Protein AF-A0A2T4JB99-F1 (afdb_monomer)

Radius of gyration: 18.78 Å; Cα contacts (8 Å, |Δi|>4): 255; chains: 1; bounding box: 45×33×52 Å

pLDDT: mean 78.39, std 16.78, range [24.17, 96.44]

Secondary structure (DSSP, 8-state):
---SSEEEE--S-TTSPPPHHHHHHHHHHHHHHSSEEEE-HHHHHH-TTHHHHHT-HHHHHHHHHT-TT-EEEEE---STT--HHHHHHHS-TT-EEGGGTSEEGGG--HHHHHHHHHHHHHHHHHHHHTTPEEEE-PPPTTHHHHHHHHHHHH-HHHHHHHHHTT--HHHHHT--SHHHHHHHHHTT-GGGGS-SS--------

Structure (mmCIF, N/CA/C/O backbone):
data_AF-A0A2T4JB99-F1
#
_entry.id   AF-A0A2T4JB99-F1
#
loop_
_atom_site.group_PDB
_atom_site.id
_atom_site.type_symbol
_atom_site.label_atom_id
_atom_site.label_alt_id
_atom_site.label_comp_id
_atom_site.label_asym_id
_atom_site.label_entity_id
_atom_site.label_seq_id
_atom_site.pdbx_PDB_ins_code
_atom_site.Cartn_x
_atom_site.Cartn_y
_atom_site.Cartn_z
_atom_site.occupancy
_atom_site.B_iso_or_equiv
_atom_site.auth_seq_id
_atom_site.auth_comp_id
_atom_site.auth_asym_id
_atom_site.auth_atom_id
_atom_site.pdbx_PDB_model_num
ATOM 1 N N . MET A 1 1 ? -23.967 10.284 7.879 1.00 58.28 1 MET A N 1
ATOM 2 C CA . MET A 1 1 ? -22.979 9.733 6.930 1.00 58.28 1 MET A CA 1
ATOM 3 C C . MET A 1 1 ? -23.439 10.055 5.510 1.00 58.28 1 MET A C 1
ATOM 5 O O . MET A 1 1 ? -24.625 9.894 5.244 1.00 58.28 1 MET A O 1
ATOM 9 N N . ILE A 1 2 ? -22.571 10.615 4.658 1.00 60.41 2 ILE A N 1
ATOM 10 C CA . ILE A 1 2 ? -22.970 11.231 3.370 1.00 60.41 2 ILE A CA 1
ATOM 11 C C . ILE A 1 2 ? -22.852 10.234 2.209 1.00 60.41 2 ILE A C 1
ATOM 13 O O . ILE A 1 2 ? -23.722 10.196 1.342 1.00 60.41 2 ILE A O 1
ATOM 17 N N . LEU A 1 3 ? -21.815 9.396 2.216 1.00 65.19 3 LEU A N 1
ATOM 18 C CA . LEU A 1 3 ? -21.610 8.312 1.260 1.00 65.19 3 LEU A CA 1
ATOM 19 C C . LEU A 1 3 ? -22.020 6.985 1.911 1.00 65.19 3 LEU A C 1
ATOM 21 O O . LEU A 1 3 ? -21.611 6.698 3.034 1.00 65.19 3 LEU A O 1
ATOM 25 N N . LYS A 1 4 ? -22.818 6.178 1.203 1.00 75.44 4 LYS A N 1
ATOM 26 C CA . LYS A 1 4 ? -23.234 4.822 1.624 1.00 75.44 4 LYS A CA 1
ATOM 27 C C . LYS A 1 4 ? -22.257 3.729 1.177 1.00 75.44 4 LYS A C 1
ATOM 29 O O . LYS A 1 4 ? -22.600 2.560 1.128 1.00 75.44 4 LYS A O 1
ATOM 34 N N . GLU A 1 5 ? -21.065 4.115 0.750 1.00 78.19 5 GLU A N 1
ATOM 35 C CA . GLU A 1 5 ? -20.065 3.202 0.205 1.00 78.19 5 GLU A CA 1
ATOM 36 C C . GLU A 1 5 ? -18.765 3.374 0.980 1.00 78.19 5 GLU A C 1
ATOM 38 O O . GLU A 1 5 ? -18.517 4.437 1.552 1.00 78.19 5 GLU A O 1
ATOM 43 N N . LYS A 1 6 ? -17.927 2.334 1.003 1.00 79.00 6 LYS A N 1
ATOM 44 C CA . LYS A 1 6 ? -16.572 2.435 1.550 1.00 79.00 6 LYS A CA 1
ATOM 45 C C . LYS A 1 6 ? -15.647 3.089 0.532 1.00 79.00 6 LYS A C 1
ATOM 47 O O . LYS A 1 6 ? -15.617 2.699 -0.635 1.00 79.00 6 LYS A O 1
ATOM 52 N N . MET A 1 7 ? -14.841 4.043 0.980 1.00 82.62 7 MET A N 1
ATOM 53 C CA . MET A 1 7 ? -13.890 4.746 0.128 1.00 82.62 7 MET A CA 1
ATOM 54 C C . MET A 1 7 ? -12.592 3.945 -0.020 1.00 82.62 7 MET A C 1
ATOM 56 O O . MET A 1 7 ? -11.898 3.675 0.962 1.00 82.62 7 MET A O 1
ATOM 60 N N . PHE A 1 8 ? -12.232 3.583 -1.254 1.00 77.94 8 PHE A N 1
ATOM 61 C CA . PHE A 1 8 ? -10.965 2.908 -1.536 1.00 77.94 8 PHE A CA 1
ATOM 62 C C . PHE A 1 8 ? -9.813 3.916 -1.584 1.00 77.94 8 PHE A C 1
ATOM 64 O O . PHE A 1 8 ? -9.736 4.763 -2.474 1.00 77.94 8 PHE A O 1
ATOM 71 N N . LEU A 1 9 ? -8.881 3.809 -0.640 1.00 78.56 9 LEU A N 1
ATOM 72 C CA . LEU A 1 9 ? -7.627 4.549 -0.661 1.00 78.56 9 LEU A CA 1
ATOM 73 C C . LEU A 1 9 ? -6.591 3.752 -1.452 1.00 78.56 9 LEU A C 1
ATOM 75 O O . LEU A 1 9 ? -5.814 2.967 -0.910 1.00 78.56 9 LEU A O 1
ATOM 79 N N . SER A 1 10 ? -6.557 3.963 -2.764 1.00 63.91 10 SER A N 1
ATOM 80 C CA . SER A 1 10 ? -5.446 3.513 -3.600 1.00 63.91 10 SER A CA 1
ATOM 81 C C . SER A 1 10 ? -4.384 4.603 -3.684 1.00 63.91 10 SER A C 1
ATOM 83 O O . SER A 1 10 ? -4.683 5.755 -4.008 1.00 63.91 10 SER A O 1
ATOM 85 N N . ASN A 1 11 ? -3.116 4.236 -3.479 1.00 63.16 11 ASN A N 1
ATOM 86 C CA . ASN A 1 11 ? -2.034 5.035 -4.037 1.00 63.16 11 ASN A CA 1
ATOM 87 C C . ASN A 1 11 ? -1.898 4.630 -5.508 1.00 63.16 11 ASN A C 1
ATOM 89 O O . ASN A 1 11 ? -1.232 3.651 -5.831 1.00 63.16 11 ASN A O 1
ATOM 93 N N . CYS A 1 12 ? -2.585 5.335 -6.408 1.00 52.44 12 CYS A N 1
ATOM 94 C CA . CYS A 1 12 ? -2.401 5.125 -7.850 1.00 52.44 12 CYS A CA 1
ATOM 95 C C . CYS A 1 12 ? -0.990 5.550 -8.300 1.00 52.44 12 CYS A C 1
ATOM 97 O O . CYS A 1 12 ? -0.517 5.144 -9.361 1.00 52.44 12 CYS A O 1
ATOM 99 N N . ASP A 1 13 ? -0.288 6.322 -7.467 1.00 45.91 13 ASP A N 1
ATOM 100 C CA . ASP A 1 13 ? 1.030 6.858 -7.747 1.00 45.91 13 ASP A CA 1
ATOM 101 C C . ASP A 1 13 ? 2.085 6.314 -6.771 1.00 45.91 13 ASP A C 1
ATOM 103 O O . ASP A 1 13 ? 2.510 6.985 -5.835 1.00 45.91 13 ASP A O 1
ATOM 107 N N . SER A 1 14 ? 2.560 5.085 -6.999 1.00 48.38 14 SER A N 1
ATOM 108 C CA . SER A 1 14 ? 3.724 4.544 -6.281 1.00 48.38 14 SER A CA 1
ATOM 109 C C . SER A 1 14 ? 5.068 5.170 -6.720 1.00 48.38 14 SER A C 1
ATOM 111 O O . SER A 1 14 ? 6.124 4.551 -6.605 1.00 48.38 14 SER A O 1
ATOM 113 N N . VAL A 1 15 ? 5.046 6.386 -7.292 1.00 51.19 15 VAL A N 1
ATOM 114 C CA . VAL A 1 15 ? 6.233 7.249 -7.447 1.00 51.19 15 VAL A CA 1
ATOM 115 C C . VAL A 1 15 ? 6.286 8.294 -6.327 1.00 51.19 15 VAL A C 1
ATOM 117 O O . VAL A 1 15 ? 7.371 8.765 -5.984 1.00 51.19 15 VAL A O 1
ATOM 120 N N . ARG A 1 16 ? 5.149 8.624 -5.693 1.00 61.72 16 ARG A N 1
ATOM 121 C CA . ARG A 1 16 ? 5.079 9.634 -4.634 1.00 61.72 16 ARG A CA 1
ATOM 122 C C . ARG A 1 16 ? 4.443 9.057 -3.370 1.00 61.72 16 ARG A C 1
ATOM 124 O O . ARG A 1 16 ? 3.250 8.769 -3.316 1.00 61.72 16 ARG A O 1
ATOM 131 N N . GLY A 1 17 ? 5.251 8.918 -2.318 1.00 64.31 17 GLY A N 1
ATOM 132 C CA . GLY A 1 17 ? 4.718 8.743 -0.968 1.00 64.31 17 GLY A CA 1
ATOM 133 C C . GLY A 1 17 ? 3.844 9.947 -0.606 1.00 64.31 17 GLY A C 1
ATOM 134 O O . GLY A 1 17 ? 4.208 11.091 -0.898 1.00 64.31 17 GLY A O 1
ATOM 135 N N . LEU A 1 18 ? 2.682 9.700 -0.007 1.00 72.31 18 LEU A N 1
ATOM 136 C CA . LEU A 1 18 ? 1.779 10.764 0.412 1.00 72.31 18 LEU A CA 1
ATOM 137 C C . LEU A 1 18 ? 2.312 11.400 1.698 1.00 72.31 18 LEU A C 1
ATOM 139 O O . LEU A 1 18 ? 2.820 10.719 2.593 1.00 72.31 18 LEU A O 1
ATOM 143 N N . ALA A 1 19 ? 2.187 12.722 1.807 1.00 78.69 19 ALA A N 1
ATOM 144 C CA . ALA A 1 19 ? 2.548 13.408 3.042 1.00 78.69 19 ALA A CA 1
ATOM 145 C C . ALA A 1 19 ? 1.641 12.928 4.197 1.00 78.69 19 ALA A C 1
ATOM 147 O O . ALA A 1 19 ? 0.449 12.695 3.972 1.00 78.69 19 ALA A O 1
ATOM 148 N N . PRO A 1 20 ? 2.134 12.844 5.448 1.00 79.50 20 PRO A N 1
ATOM 149 C CA . PRO A 1 20 ? 1.325 12.397 6.589 1.00 79.50 20 PRO A CA 1
ATOM 150 C C . PRO A 1 20 ? 0.022 13.186 6.769 1.00 79.50 20 PRO A C 1
ATOM 152 O O . PRO A 1 20 ? -1.025 12.622 7.076 1.00 79.50 20 PRO A O 1
ATOM 155 N N . THR A 1 21 ? 0.060 14.494 6.512 1.00 82.31 21 THR A N 1
ATOM 156 C CA . THR A 1 21 ? -1.118 15.368 6.579 1.00 82.31 21 THR A CA 1
ATOM 157 C C . THR A 1 21 ? -2.155 15.035 5.508 1.00 82.31 21 THR A C 1
ATOM 159 O O . THR A 1 21 ? -3.353 15.143 5.759 1.00 82.31 21 THR A O 1
ATOM 162 N N . GLU A 1 22 ? -1.718 14.609 4.325 1.00 82.62 22 GLU A N 1
ATOM 163 C CA . GLU A 1 22 ? -2.596 14.185 3.241 1.00 82.62 22 GLU A CA 1
ATOM 164 C C . GLU A 1 22 ? -3.206 12.811 3.525 1.00 82.62 22 GLU A C 1
ATOM 166 O O . GLU A 1 22 ? -4.415 12.641 3.374 1.00 82.62 22 GLU A O 1
ATOM 171 N N . LEU A 1 23 ? -2.405 11.862 4.018 1.00 82.69 23 LEU A N 1
ATOM 172 C CA . LEU A 1 23 ? -2.888 10.557 4.479 1.00 82.69 23 LEU A CA 1
ATOM 173 C C . LEU A 1 23 ? -3.948 10.708 5.565 1.00 82.69 23 LEU A C 1
ATOM 175 O O . LEU A 1 23 ? -5.014 10.107 5.463 1.00 82.69 23 LEU A O 1
ATOM 179 N N . ARG A 1 24 ? -3.691 11.568 6.558 1.00 85.25 24 ARG A N 1
ATOM 180 C CA . ARG A 1 24 ? -4.644 11.884 7.626 1.00 85.25 24 ARG A CA 1
ATOM 181 C C . ARG A 1 24 ? -5.947 12.435 7.072 1.00 85.25 24 ARG A C 1
ATOM 183 O O . ARG A 1 24 ? -7.006 11.941 7.435 1.00 85.25 24 ARG A O 1
ATOM 190 N N . LYS A 1 25 ? -5.884 13.407 6.157 1.00 84.94 25 LYS A N 1
ATOM 191 C CA . LYS A 1 25 ? -7.086 13.944 5.500 1.00 84.94 25 LYS A CA 1
ATOM 192 C C . LYS A 1 25 ? -7.863 12.846 4.780 1.00 84.94 25 LYS A C 1
ATOM 194 O O . LYS A 1 25 ? -9.063 12.757 4.978 1.00 84.94 25 LYS A O 1
ATOM 199 N N . ARG A 1 26 ? -7.196 12.008 3.982 1.00 84.19 26 ARG A N 1
ATOM 200 C CA . ARG A 1 26 ? -7.835 10.923 3.217 1.00 84.19 26 ARG A CA 1
ATOM 201 C C . ARG A 1 26 ? -8.481 9.867 4.121 1.00 84.19 26 ARG A C 1
ATOM 203 O O . ARG A 1 26 ? -9.597 9.444 3.840 1.00 84.19 26 ARG A O 1
ATOM 210 N N . LEU A 1 27 ? -7.808 9.481 5.205 1.00 83.38 27 LEU A N 1
ATOM 211 C CA . LEU A 1 27 ? -8.335 8.533 6.190 1.00 83.38 27 LEU A CA 1
ATOM 212 C C . LEU A 1 27 ? -9.528 9.111 6.952 1.00 83.38 27 LEU A C 1
ATOM 214 O O . LEU A 1 27 ? -10.571 8.470 7.000 1.00 83.38 27 LEU A O 1
ATOM 218 N N . LEU A 1 28 ? -9.412 10.336 7.472 1.00 82.25 28 LEU A N 1
ATOM 219 C CA . LEU A 1 28 ? -10.524 11.019 8.140 1.00 82.25 28 LEU A CA 1
ATOM 220 C C . LEU A 1 28 ? -11.694 11.255 7.186 1.00 82.25 28 LEU A C 1
ATOM 222 O O . LEU A 1 28 ? -12.842 11.143 7.601 1.00 82.25 28 LEU A O 1
ATOM 226 N N . LEU A 1 29 ? -11.409 11.541 5.908 1.00 81.50 29 LEU A N 1
ATOM 227 C CA . LEU A 1 29 ? -12.447 11.729 4.904 1.00 81.50 29 LEU A CA 1
ATOM 228 C C . LEU A 1 29 ? -13.315 10.474 4.779 1.00 81.50 29 LEU A C 1
ATOM 230 O O . LEU A 1 29 ? -14.539 10.547 4.859 1.00 81.50 29 LEU A O 1
ATOM 234 N N . GLY A 1 30 ? -12.669 9.321 4.612 1.00 78.38 30 GLY A N 1
ATOM 235 C CA . GLY A 1 30 ? -13.382 8.058 4.498 1.00 78.38 30 GLY 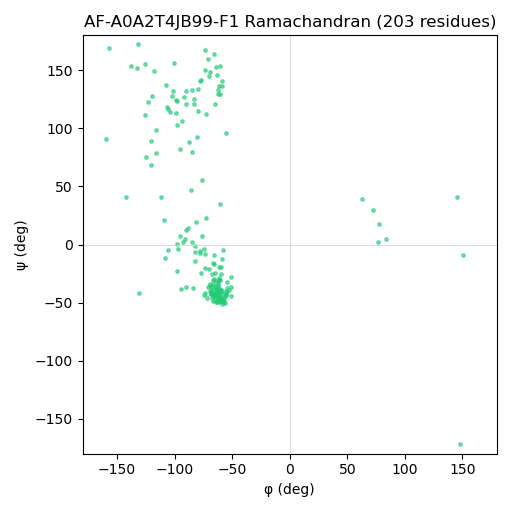A CA 1
ATOM 236 C C . GLY A 1 30 ? -14.016 7.606 5.820 1.00 78.38 30 GLY A C 1
ATOM 237 O O . GLY A 1 30 ? -15.137 7.113 5.799 1.00 78.38 30 GLY A O 1
ATOM 238 N N . ALA A 1 31 ? -13.373 7.841 6.964 1.00 76.19 31 ALA A N 1
ATOM 239 C CA . ALA A 1 31 ? -13.942 7.524 8.275 1.00 76.19 31 ALA A CA 1
ATOM 240 C C . ALA A 1 31 ? -15.222 8.334 8.561 1.00 76.19 31 ALA A C 1
ATOM 242 O O . ALA A 1 31 ? -16.252 7.778 8.915 1.00 76.19 31 ALA A O 1
ATOM 243 N N . VAL A 1 32 ? -15.193 9.654 8.359 1.00 75.25 32 VAL A N 1
ATOM 244 C CA . VAL A 1 32 ? -16.289 10.548 8.776 1.00 75.25 32 VAL A CA 1
ATOM 245 C C . VAL A 1 32 ? -17.425 10.610 7.752 1.00 75.25 32 VAL A C 1
ATOM 247 O O . VAL A 1 32 ? -18.599 10.721 8.120 1.00 75.25 32 VAL A O 1
ATOM 250 N N . TRP A 1 33 ? -17.107 10.580 6.455 1.00 78.69 33 TRP A N 1
ATOM 251 C CA . TRP A 1 33 ? -18.100 10.838 5.408 1.00 78.69 33 TRP A CA 1
ATOM 252 C C . TRP A 1 33 ? -18.555 9.597 4.641 1.00 78.69 33 TRP A C 1
ATOM 254 O O . TRP A 1 33 ? -19.497 9.727 3.857 1.00 78.69 33 TRP A O 1
ATOM 264 N N . SER A 1 34 ? -17.976 8.419 4.886 1.00 79.06 34 SER A N 1
ATOM 265 C CA . SER A 1 34 ? -18.290 7.178 4.163 1.00 79.06 34 SER A CA 1
ATOM 266 C C . SER A 1 34 ? -18.540 5.990 5.103 1.00 79.06 34 SER A C 1
ATOM 268 O O . SER A 1 34 ? -18.332 6.120 6.304 1.00 79.06 34 SER A O 1
ATOM 270 N N . GLU A 1 35 ? -18.980 4.836 4.580 1.00 81.75 35 GLU A N 1
ATOM 271 C CA . GLU A 1 35 ? -19.174 3.604 5.385 1.00 81.75 35 GLU A CA 1
ATOM 272 C C . GLU A 1 35 ? -17.864 3.037 5.939 1.00 81.75 35 GLU A C 1
ATOM 274 O O . GLU A 1 35 ? -17.857 2.095 6.734 1.00 81.75 35 GLU A O 1
ATOM 279 N N . GLY A 1 36 ? -16.740 3.589 5.490 1.00 85.25 36 GLY A N 1
ATOM 280 C CA . GLY A 1 36 ? -15.428 3.207 5.944 1.00 85.25 36 GLY A CA 1
ATOM 281 C C . GLY A 1 36 ? -14.373 3.325 4.868 1.00 85.25 36 GLY A C 1
ATOM 282 O O . GLY A 1 36 ? -14.595 3.831 3.773 1.00 85.25 36 GLY A O 1
ATOM 283 N N . VAL A 1 37 ? -13.189 2.831 5.182 1.00 88.94 37 VAL A N 1
ATOM 284 C CA . VAL A 1 37 ? -12.007 2.988 4.352 1.00 88.94 37 VAL A CA 1
ATOM 285 C C . VAL A 1 37 ? -11.501 1.625 3.935 1.00 88.94 37 VAL A C 1
ATOM 287 O O . VAL A 1 37 ? -11.237 0.783 4.786 1.00 88.94 37 VAL A O 1
ATOM 290 N N . ILE A 1 38 ? -11.304 1.418 2.636 1.00 89.31 38 ILE A N 1
ATOM 291 C CA . ILE A 1 38 ? -10.578 0.252 2.137 1.00 89.31 38 ILE A CA 1
ATOM 292 C C . ILE A 1 38 ? -9.139 0.673 1.842 1.00 89.31 38 ILE A C 1
ATOM 294 O O . ILE A 1 38 ? -8.907 1.604 1.073 1.00 89.31 38 ILE A O 1
ATOM 298 N N . VAL A 1 39 ? -8.169 -0.013 2.436 1.00 89.12 39 VAL A N 1
ATOM 299 C CA . VAL A 1 39 ? -6.734 0.195 2.217 1.00 89.12 39 VAL A CA 1
ATOM 300 C C . VAL A 1 39 ? -6.099 -1.065 1.633 1.00 89.12 39 VAL A C 1
ATOM 302 O O . VAL A 1 39 ? -6.526 -2.181 1.919 1.00 89.12 39 VAL A O 1
ATOM 305 N N . SER A 1 40 ? -5.057 -0.888 0.818 1.00 88.31 40 SER A N 1
ATOM 306 C CA . SER A 1 40 ? -4.253 -1.999 0.293 1.00 88.31 40 SER A CA 1
ATOM 307 C C . SER A 1 40 ? -2.938 -2.156 1.067 1.00 88.31 40 SER A C 1
ATOM 309 O O . SER A 1 40 ? -2.426 -1.160 1.586 1.00 88.31 40 SER A O 1
ATOM 311 N N . PRO A 1 41 ? -2.318 -3.352 1.081 1.00 88.44 41 PRO A N 1
ATOM 312 C CA . PRO A 1 41 ? -1.015 -3.562 1.720 1.00 88.44 41 PRO A CA 1
ATOM 313 C C . PRO A 1 41 ? 0.059 -2.612 1.191 1.00 88.44 41 PRO A C 1
ATOM 315 O O . PRO A 1 41 ? 0.836 -2.051 1.956 1.00 88.44 41 PRO A O 1
ATOM 318 N N . ASN A 1 42 ? 0.063 -2.372 -0.124 1.00 86.12 42 ASN A N 1
ATOM 319 C CA . ASN A 1 42 ? 1.034 -1.488 -0.761 1.00 86.12 42 ASN A CA 1
ATOM 320 C C . ASN A 1 42 ? 0.868 -0.034 -0.299 1.00 86.12 42 ASN A C 1
ATOM 322 O O . ASN A 1 42 ? 1.873 0.639 -0.106 1.00 86.12 42 ASN A O 1
ATOM 326 N N . LEU A 1 43 ? -0.364 0.445 -0.059 1.00 87.38 43 LEU A N 1
ATOM 327 C CA . LEU A 1 43 ? -0.580 1.772 0.534 1.00 87.38 43 LEU A CA 1
ATOM 328 C C . LEU A 1 43 ? 0.094 1.859 1.907 1.00 87.38 43 LEU A C 1
ATOM 330 O O . LEU A 1 43 ? 0.765 2.847 2.193 1.00 87.38 43 LEU A O 1
ATOM 334 N N . LEU A 1 44 ? -0.084 0.840 2.746 1.00 90.31 44 LEU A N 1
ATOM 335 C CA . LEU A 1 44 ? 0.468 0.823 4.099 1.00 90.31 44 LEU A CA 1
ATOM 336 C C . LEU A 1 44 ? 1.999 0.735 4.078 1.00 90.31 44 LEU A C 1
ATOM 338 O O . LEU A 1 44 ? 2.672 1.468 4.798 1.00 90.31 44 LEU A O 1
ATOM 342 N N . ILE A 1 45 ? 2.553 -0.092 3.190 1.00 90.12 45 ILE A N 1
ATOM 343 C CA . ILE A 1 45 ? 4.000 -0.235 3.011 1.00 90.12 45 ILE A CA 1
ATOM 344 C C . ILE A 1 45 ? 4.619 1.068 2.518 1.00 90.12 45 ILE A C 1
ATOM 346 O O . ILE A 1 45 ? 5.591 1.525 3.108 1.00 90.12 45 ILE A O 1
ATOM 350 N N . ASP A 1 46 ? 4.065 1.695 1.482 1.00 88.06 46 ASP A N 1
ATOM 351 C CA . ASP A 1 46 ? 4.696 2.828 0.799 1.00 88.06 46 ASP A CA 1
ATOM 352 C C . ASP A 1 46 ? 4.667 4.155 1.567 1.00 88.06 46 ASP A C 1
ATOM 354 O O . ASP A 1 46 ? 5.312 5.120 1.151 1.00 88.06 46 ASP A O 1
ATOM 358 N N . ASN A 1 47 ? 3.952 4.226 2.688 1.00 86.62 47 ASN A N 1
ATOM 359 C CA . ASN A 1 47 ? 3.704 5.473 3.397 1.00 86.62 47 ASN A CA 1
ATOM 360 C C . ASN A 1 47 ? 4.250 5.429 4.829 1.00 86.62 47 ASN A C 1
ATOM 362 O O . ASN A 1 47 ? 3.529 5.124 5.771 1.00 86.62 47 ASN A O 1
ATOM 366 N N . ALA A 1 48 ? 5.514 5.827 5.010 1.00 82.19 48 ALA A N 1
ATOM 367 C CA . ALA A 1 48 ? 6.229 5.766 6.295 1.00 82.19 48 ALA A CA 1
ATOM 368 C C . ALA A 1 48 ? 5.592 6.553 7.466 1.00 82.19 48 ALA A C 1
ATOM 370 O O . ALA A 1 48 ? 6.008 6.391 8.606 1.00 82.19 48 ALA A O 1
ATOM 371 N N . GLY A 1 49 ? 4.610 7.422 7.204 1.00 83.62 49 GLY A N 1
ATOM 372 C CA . GLY A 1 49 ? 3.872 8.160 8.236 1.00 83.62 49 GLY A CA 1
ATOM 373 C C . GLY A 1 49 ? 2.536 7.533 8.636 1.00 83.62 49 GLY A C 1
ATOM 374 O O . GLY A 1 49 ? 1.869 8.065 9.521 1.00 83.62 49 GLY A O 1
ATOM 375 N N . ILE A 1 50 ? 2.110 6.444 7.990 1.00 88.75 50 ILE A N 1
ATOM 376 C CA . ILE A 1 50 ? 0.747 5.929 8.153 1.00 88.75 50 ILE A CA 1
ATOM 377 C C . ILE A 1 50 ? 0.497 5.344 9.542 1.00 88.75 50 ILE A C 1
ATOM 379 O O . ILE A 1 50 ? -0.586 5.543 10.082 1.00 88.75 50 ILE A O 1
ATOM 383 N N . ALA A 1 51 ? 1.506 4.724 10.163 1.00 91.81 51 ALA A N 1
ATOM 384 C CA . ALA A 1 51 ? 1.413 4.256 11.543 1.00 91.81 51 ALA A CA 1
ATOM 385 C C . ALA A 1 51 ? 1.073 5.405 12.503 1.00 91.81 51 ALA A C 1
ATOM 387 O O . ALA A 1 51 ? 0.206 5.262 13.354 1.00 91.81 51 ALA A O 1
ATOM 388 N N . GLY A 1 52 ? 1.701 6.573 12.323 1.00 90.56 52 GLY A N 1
ATOM 389 C CA . GLY A 1 52 ? 1.412 7.757 13.135 1.00 90.56 52 GLY A CA 1
ATOM 390 C C . GLY A 1 52 ? 0.008 8.319 12.909 1.00 90.56 52 GLY A C 1
ATOM 391 O O . GLY A 1 52 ? -0.582 8.863 13.832 1.00 90.56 52 GLY A O 1
ATOM 392 N N . VAL A 1 53 ? -0.547 8.166 11.704 1.00 89.62 53 VAL A N 1
ATOM 393 C CA . VAL A 1 53 ? -1.936 8.560 11.423 1.00 89.62 53 VAL A CA 1
ATOM 394 C C . VAL A 1 53 ? -2.923 7.586 12.062 1.00 89.62 53 VAL A C 1
ATOM 396 O O . VAL A 1 53 ? -3.921 8.023 12.622 1.00 89.62 53 VAL A O 1
ATOM 399 N N . LEU 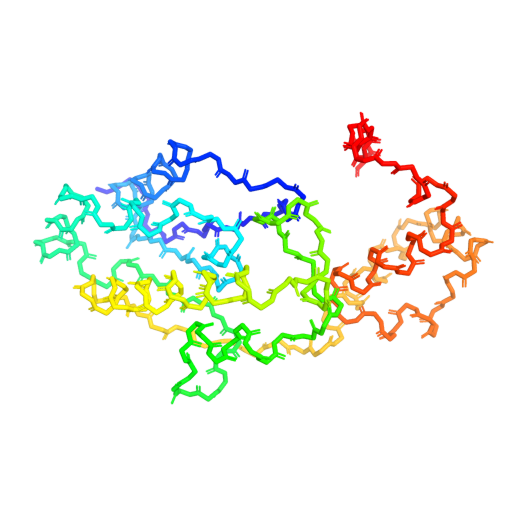A 1 54 ? -2.650 6.280 11.989 1.00 90.25 54 LEU A N 1
ATOM 400 C CA . LEU A 1 54 ? -3.483 5.244 12.604 1.00 90.25 54 LEU A CA 1
ATOM 401 C C . LEU A 1 54 ? -3.453 5.295 14.139 1.00 90.25 54 LEU A C 1
ATOM 403 O O . LEU A 1 54 ? -4.408 4.860 14.769 1.00 90.25 54 LEU A O 1
ATOM 407 N N . ASP A 1 55 ? -2.386 5.823 14.733 1.00 92.56 55 ASP A N 1
ATOM 408 C CA . ASP A 1 55 ? -2.219 5.956 16.186 1.00 92.56 55 ASP A CA 1
ATOM 409 C C . ASP A 1 55 ? -2.735 7.304 16.740 1.00 92.56 55 ASP A C 1
ATOM 411 O O . ASP A 1 55 ? -2.571 7.586 17.920 1.00 92.56 55 ASP A O 1
ATOM 415 N N . ASP A 1 56 ? -3.356 8.152 15.909 1.00 90.25 56 ASP A N 1
ATOM 416 C CA . ASP A 1 56 ? -3.962 9.425 16.335 1.00 90.25 56 ASP A CA 1
ATOM 417 C C . ASP A 1 56 ? -5.149 9.174 17.278 1.00 90.25 56 ASP A C 1
ATOM 419 O O . ASP A 1 56 ? -6.123 8.535 16.884 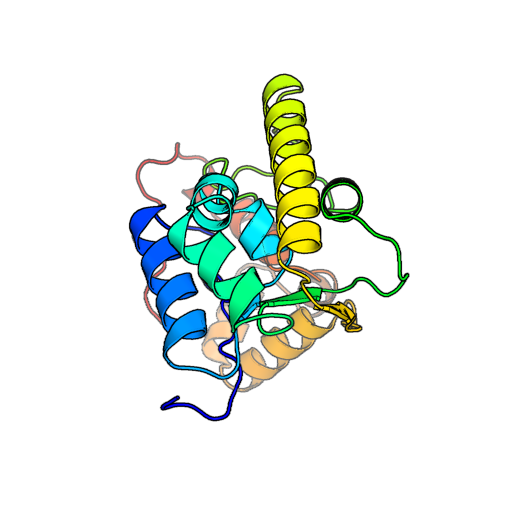1.00 90.25 56 ASP A O 1
ATOM 423 N N . ASP A 1 57 ? -5.096 9.705 18.504 1.00 87.81 57 ASP A N 1
ATOM 424 C CA . ASP A 1 57 ? -6.098 9.460 19.555 1.00 87.81 57 ASP A CA 1
ATOM 425 C C . ASP A 1 57 ? -7.545 9.700 19.107 1.00 87.81 57 ASP A C 1
ATOM 427 O O . ASP A 1 57 ? -8.446 8.960 19.508 1.00 87.81 57 ASP A O 1
ATOM 431 N N . GLY A 1 58 ? -7.781 10.704 18.256 1.00 85.06 58 GLY A N 1
ATOM 432 C CA . GLY A 1 58 ? -9.111 10.997 17.729 1.00 85.06 58 GLY A CA 1
ATOM 433 C C . GLY A 1 58 ? -9.600 9.902 16.788 1.00 85.06 58 GLY A C 1
ATOM 434 O O . GLY A 1 58 ? -10.750 9.472 16.874 1.00 85.06 58 GLY A O 1
ATOM 435 N N . LEU A 1 59 ? -8.712 9.400 15.929 1.00 84.88 59 LEU A N 1
ATOM 436 C CA . LEU A 1 59 ? -9.017 8.283 15.043 1.00 84.88 59 LEU A CA 1
ATOM 437 C C . LEU A 1 59 ? -9.213 6.975 15.827 1.00 84.88 59 LEU A C 1
ATOM 439 O O . LEU A 1 59 ? -10.152 6.233 15.540 1.00 84.88 59 LEU A O 1
ATOM 443 N N . ARG A 1 60 ? -8.385 6.719 16.850 1.00 89.00 60 ARG A N 1
ATOM 444 C CA . ARG A 1 60 ? -8.533 5.554 17.744 1.00 89.00 60 ARG A CA 1
ATOM 445 C C . ARG A 1 60 ? -9.872 5.582 18.479 1.00 89.00 60 ARG A C 1
ATOM 447 O O . ARG A 1 60 ? -10.567 4.570 18.534 1.00 89.00 60 ARG A O 1
ATOM 454 N N . ALA A 1 61 ? -10.235 6.737 19.042 1.00 87.25 61 ALA A N 1
ATOM 455 C CA . ALA A 1 61 ? -11.507 6.915 19.732 1.00 87.25 61 ALA A CA 1
ATOM 456 C C . ALA A 1 61 ? -12.685 6.674 18.786 1.00 87.25 61 ALA A C 1
ATOM 458 O O . ALA A 1 61 ? -13.591 5.914 19.117 1.00 87.25 61 ALA A O 1
ATOM 459 N N . TRP A 1 62 ? -12.617 7.230 17.576 1.00 87.75 62 TRP A N 1
ATOM 460 C CA . TRP A 1 62 ? -13.659 7.040 16.578 1.00 87.75 62 TRP A CA 1
ATOM 461 C C . TRP A 1 62 ? -13.839 5.567 16.180 1.00 87.75 62 TRP A C 1
ATOM 463 O O . TRP A 1 62 ? -14.964 5.072 16.216 1.00 87.75 62 TRP A O 1
ATOM 473 N N . TYR A 1 63 ? -12.761 4.832 15.870 1.00 88.12 63 TYR A N 1
ATOM 474 C CA . TYR A 1 63 ? -12.854 3.402 15.527 1.00 88.12 63 TYR A CA 1
ATOM 475 C C . TYR A 1 63 ? -13.393 2.538 16.672 1.00 88.12 63 TYR A C 1
ATOM 477 O O . TYR A 1 63 ? -14.069 1.540 16.418 1.00 88.12 63 TYR A O 1
ATOM 485 N N . ARG A 1 64 ? -13.105 2.910 17.922 1.00 86.25 64 ARG A N 1
ATOM 486 C CA . ARG A 1 64 ? -13.606 2.206 19.105 1.00 86.25 64 ARG A CA 1
ATOM 487 C C . ARG A 1 64 ? -15.100 2.442 19.325 1.00 86.25 64 ARG A C 1
ATOM 489 O O . ARG A 1 64 ? -15.816 1.482 19.600 1.00 86.25 64 ARG A O 1
ATOM 496 N N . ASP A 1 65 ? -15.542 3.693 19.233 1.00 86.56 65 ASP A N 1
ATOM 497 C CA . ASP A 1 65 ? -16.869 4.101 19.702 1.00 86.56 65 ASP A CA 1
ATOM 498 C C . ASP A 1 65 ? -17.941 3.990 18.602 1.00 86.56 65 ASP A C 1
ATOM 500 O O . ASP A 1 65 ? -19.072 3.596 18.880 1.00 86.56 65 ASP A O 1
ATOM 504 N N . GLU A 1 66 ? -17.588 4.285 17.347 1.00 83.19 66 GLU A N 1
ATOM 505 C CA . GLU A 1 66 ? -18.549 4.391 16.235 1.00 83.19 66 GLU A CA 1
ATOM 506 C C . GLU A 1 66 ? -18.121 3.602 14.991 1.00 83.19 66 GLU A C 1
ATOM 508 O O . GLU A 1 66 ? -18.931 2.949 14.336 1.00 83.19 66 GLU A O 1
ATOM 513 N N . GLY A 1 67 ? -16.835 3.661 14.653 1.00 81.75 67 GLY A N 1
ATOM 514 C CA . GLY A 1 67 ? -16.293 3.241 13.365 1.00 81.75 67 GLY A CA 1
ATOM 515 C C . GLY A 1 67 ? -15.851 1.783 13.279 1.00 81.75 67 GLY A C 1
ATOM 516 O O . GLY A 1 67 ? -15.128 1.432 12.344 1.00 81.75 67 GLY A O 1
ATOM 517 N N . ARG A 1 68 ? -16.200 0.919 14.235 1.00 83.69 68 ARG A N 1
ATOM 518 C CA . ARG A 1 68 ? -15.668 -0.451 14.273 1.00 83.69 68 ARG A CA 1
ATOM 519 C C . ARG A 1 68 ? -16.039 -1.229 13.005 1.00 83.69 68 ARG A C 1
ATOM 521 O O . ARG A 1 68 ? -17.198 -1.274 12.608 1.00 83.69 68 ARG A O 1
ATOM 528 N N . GLY A 1 69 ? -15.051 -1.854 12.362 1.00 83.75 69 GLY A N 1
ATOM 529 C CA . GLY A 1 69 ? -15.239 -2.591 11.101 1.00 83.75 69 GLY A CA 1
ATOM 530 C C . GLY A 1 69 ? -15.368 -1.715 9.845 1.00 83.75 69 GLY A C 1
ATOM 531 O O . GLY A 1 69 ? -15.548 -2.239 8.742 1.00 83.75 69 GLY A O 1
ATOM 532 N N . SER A 1 70 ? -15.249 -0.392 9.981 1.00 88.50 70 SER A N 1
ATOM 533 C CA . SER A 1 70 ? -15.224 0.525 8.838 1.00 88.50 70 SER A CA 1
ATOM 534 C C . SER A 1 70 ? -13.860 0.527 8.132 1.00 88.50 70 SER A C 1
ATOM 536 O O . SER A 1 70 ? -13.793 0.777 6.932 1.00 88.50 70 SER A O 1
ATOM 538 N N . LEU A 1 71 ? -12.766 0.165 8.812 1.00 90.75 71 LEU A N 1
ATOM 539 C CA . LEU A 1 71 ? -11.466 -0.043 8.172 1.00 90.75 71 LEU A CA 1
ATOM 540 C C . LEU A 1 71 ? -11.381 -1.452 7.580 1.00 90.75 71 LEU A C 1
ATOM 542 O O . LEU A 1 71 ? -11.570 -2.443 8.280 1.00 90.75 71 LEU A O 1
ATOM 546 N N . VAL A 1 72 ? -11.072 -1.546 6.292 1.00 90.25 72 VAL A N 1
ATOM 547 C CA . VAL A 1 72 ? -10.921 -2.805 5.563 1.00 90.25 72 VAL A CA 1
ATOM 548 C C . VAL A 1 72 ? -9.531 -2.857 4.949 1.00 90.25 72 VAL A C 1
ATOM 550 O O . VAL A 1 72 ? -9.166 -1.998 4.150 1.00 90.25 72 VAL A O 1
ATOM 553 N N . LEU A 1 73 ? -8.761 -3.885 5.279 1.00 90.06 73 LEU A N 1
ATOM 554 C CA . LEU A 1 73 ? -7.511 -4.202 4.606 1.00 90.06 73 LEU A CA 1
ATOM 555 C C . LEU A 1 73 ? -7.808 -5.218 3.497 1.00 90.06 73 LEU A C 1
ATOM 557 O O . LEU A 1 73 ? -8.068 -6.391 3.764 1.00 90.06 73 LEU A O 1
ATOM 561 N N . ARG A 1 74 ? -7.778 -4.754 2.243 1.00 88.00 74 ARG A N 1
ATOM 562 C CA . ARG A 1 74 ? -8.047 -5.576 1.058 1.00 88.00 74 ARG A CA 1
ATOM 563 C C . ARG A 1 74 ? -6.753 -5.863 0.301 1.00 88.00 74 ARG A C 1
ATOM 565 O O . ARG A 1 74 ? -6.094 -4.950 -0.196 1.00 88.00 74 ARG A O 1
ATOM 572 N N . GLY A 1 75 ? -6.386 -7.135 0.196 1.00 83.62 75 GLY A N 1
ATOM 573 C CA . GLY A 1 75 ? -5.094 -7.571 -0.347 1.00 83.62 75 GLY A CA 1
ATOM 574 C C . GLY A 1 75 ? -5.132 -9.008 -0.863 1.00 83.62 75 GLY A C 1
ATOM 575 O O . GLY A 1 75 ? -6.097 -9.723 -0.587 1.00 83.62 75 GLY A O 1
ATOM 576 N N . PRO A 1 76 ? -4.089 -9.463 -1.579 1.00 76.88 76 PRO A N 1
ATOM 577 C CA . PRO A 1 76 ? -3.966 -10.848 -2.018 1.00 76.88 76 PRO A CA 1
ATOM 578 C C . PRO A 1 76 ? -3.546 -11.767 -0.859 1.00 76.88 76 PRO A C 1
ATOM 580 O O . PRO A 1 76 ? -2.544 -12.472 -0.927 1.00 76.88 76 PRO A O 1
ATOM 583 N N . PHE A 1 77 ? -4.320 -11.741 0.225 1.00 70.75 77 PHE A N 1
ATOM 584 C CA . PHE A 1 77 ? -4.153 -12.556 1.427 1.00 70.75 77 PHE A CA 1
ATOM 585 C C . PHE A 1 77 ? -4.838 -13.914 1.259 1.00 70.75 77 PHE A C 1
ATOM 587 O O . PHE A 1 77 ? -5.617 -14.315 2.117 1.00 70.75 77 PHE A O 1
ATOM 594 N N . ALA A 1 78 ? -4.625 -14.581 0.119 1.00 58.78 78 ALA A N 1
ATOM 595 C CA . ALA A 1 78 ? -5.332 -15.819 -0.230 1.00 58.78 78 ALA A CA 1
ATOM 596 C C . ALA A 1 78 ? -5.277 -16.873 0.896 1.00 58.78 78 ALA A C 1
ATOM 598 O O . ALA A 1 78 ? -6.239 -17.616 1.074 1.00 58.78 78 ALA A O 1
ATOM 599 N N . ASP A 1 79 ? -4.216 -16.836 1.707 1.00 57.34 79 ASP A N 1
ATOM 600 C CA . ASP A 1 79 ? -4.127 -17.530 2.983 1.00 57.34 79 ASP A CA 1
ATOM 601 C C . ASP A 1 79 ? -4.434 -16.564 4.144 1.00 57.34 79 ASP A C 1
ATOM 603 O O . ASP A 1 79 ? -3.687 -15.616 4.420 1.00 57.34 79 ASP A O 1
ATOM 607 N N . LEU A 1 80 ? -5.555 -16.816 4.830 1.00 48.97 80 LEU A N 1
ATOM 608 C CA . LEU A 1 80 ? -5.952 -16.174 6.087 1.00 48.97 80 LEU A CA 1
ATOM 609 C C . LEU A 1 80 ? -4.833 -16.361 7.125 1.00 48.97 80 LEU A C 1
ATOM 611 O O . LEU A 1 80 ? -4.743 -17.403 7.769 1.00 48.97 80 LEU A O 1
ATOM 615 N N . GLY A 1 81 ? -3.960 -15.364 7.266 1.00 60.50 81 GLY A N 1
ATOM 616 C CA . GLY A 1 81 ? -2.834 -15.415 8.204 1.00 60.50 81 GLY A CA 1
ATOM 617 C C . GLY A 1 81 ? -1.599 -14.613 7.800 1.00 60.50 81 GLY A C 1
ATOM 618 O O . GLY A 1 81 ? -0.702 -14.451 8.620 1.00 60.50 81 GLY A O 1
ATOM 619 N N . LEU A 1 82 ? -1.536 -14.089 6.573 1.00 66.19 82 LEU A N 1
ATOM 620 C CA . LEU A 1 82 ? -0.417 -13.241 6.158 1.00 66.19 82 LEU A CA 1
ATOM 621 C C . LEU A 1 82 ? -0.490 -11.861 6.829 1.00 66.19 82 LEU A C 1
ATOM 623 O O . LEU A 1 82 ? -1.364 -11.051 6.517 1.00 66.19 82 LEU A O 1
ATOM 627 N N . SER A 1 83 ? 0.464 -11.596 7.722 1.00 87.25 83 SER A N 1
ATOM 628 C CA . SER A 1 83 ? 0.741 -10.260 8.261 1.00 87.25 83 SER A CA 1
ATOM 629 C C . SER A 1 83 ? 1.271 -9.318 7.167 1.00 87.25 83 SER A C 1
ATOM 631 O O . SER A 1 83 ? 1.737 -9.770 6.112 1.00 87.25 83 SER A O 1
ATOM 633 N N . LEU A 1 84 ? 1.271 -8.000 7.399 1.00 90.44 84 LEU A N 1
ATOM 634 C CA . LEU A 1 84 ? 1.928 -7.060 6.480 1.00 90.44 84 LEU A CA 1
ATOM 635 C C . LEU A 1 84 ? 3.431 -7.339 6.363 1.00 90.44 84 LEU A C 1
ATOM 637 O O . LEU A 1 84 ? 4.020 -7.133 5.298 1.00 90.44 84 LEU A O 1
ATOM 641 N N . VAL A 1 85 ? 4.042 -7.848 7.435 1.00 92.38 85 VAL A N 1
ATOM 642 C CA . VAL A 1 85 ? 5.431 -8.321 7.444 1.00 92.38 85 VAL A CA 1
ATOM 643 C C . VAL A 1 85 ? 5.629 -9.480 6.467 1.00 92.38 85 VAL A C 1
ATOM 645 O O . VAL A 1 85 ? 6.555 -9.437 5.650 1.00 92.38 85 VAL A O 1
ATOM 648 N N . ASP A 1 86 ? 4.769 -10.495 6.512 1.00 89.81 86 ASP A N 1
ATOM 649 C CA . ASP A 1 86 ? 4.883 -11.660 5.630 1.00 89.81 86 ASP A CA 1
ATOM 650 C C . ASP A 1 86 ? 4.611 -11.282 4.179 1.00 89.81 86 ASP A C 1
ATOM 652 O O . ASP A 1 86 ? 5.366 -11.673 3.285 1.00 89.81 86 ASP A O 1
ATOM 656 N N . TYR A 1 87 ? 3.610 -10.429 3.951 1.00 89.31 87 TYR A N 1
ATOM 657 C CA . TYR A 1 87 ? 3.351 -9.853 2.638 1.00 89.31 87 TYR A CA 1
ATOM 658 C C . TYR A 1 87 ? 4.592 -9.119 2.107 1.00 89.31 87 TYR A C 1
ATOM 660 O O . TYR A 1 87 ? 5.050 -9.402 1.000 1.00 89.31 87 TYR A O 1
ATOM 668 N N . PHE A 1 88 ? 5.207 -8.232 2.901 1.00 91.38 88 PHE A N 1
ATOM 669 C CA . PHE A 1 88 ? 6.417 -7.518 2.486 1.00 91.38 88 PHE A CA 1
ATOM 670 C C . PHE A 1 88 ? 7.581 -8.469 2.196 1.00 91.38 88 PHE A C 1
ATOM 672 O O . PHE A 1 88 ? 8.305 -8.272 1.217 1.00 91.38 88 PHE A O 1
ATOM 679 N N . ARG A 1 89 ? 7.765 -9.525 2.998 1.00 91.38 89 ARG A N 1
ATOM 680 C CA . ARG A 1 89 ? 8.791 -10.555 2.765 1.00 91.38 89 ARG A CA 1
ATOM 681 C C . ARG A 1 89 ? 8.555 -11.321 1.465 1.00 91.38 89 ARG A C 1
ATOM 683 O O . ARG A 1 89 ? 9.528 -11.528 0.742 1.00 91.38 89 ARG A O 1
ATOM 690 N N . ALA A 1 90 ? 7.304 -11.633 1.136 1.00 87.94 90 ALA A N 1
ATOM 691 C CA . ALA A 1 90 ? 6.915 -12.319 -0.095 1.00 87.94 90 ALA A CA 1
ATOM 692 C C . ALA A 1 90 ? 7.073 -11.459 -1.364 1.00 87.94 90 ALA A C 1
ATOM 694 O O . ALA A 1 90 ? 7.195 -12.004 -2.461 1.00 87.94 90 ALA A O 1
ATOM 695 N N . LEU A 1 91 ? 7.116 -10.123 -1.245 1.00 86.31 91 LEU A N 1
ATOM 696 C CA . LEU A 1 91 ? 7.333 -9.247 -2.403 1.00 86.31 91 LEU A CA 1
ATOM 697 C C . LEU A 1 91 ? 8.665 -9.558 -3.114 1.00 86.31 91 LEU A C 1
ATOM 699 O O . LEU A 1 91 ? 9.692 -9.750 -2.450 1.00 86.31 91 LEU A O 1
ATOM 703 N N . PRO A 1 92 ? 8.703 -9.529 -4.459 1.00 83.94 92 PRO A N 1
ATOM 704 C CA . PRO A 1 92 ? 9.931 -9.776 -5.203 1.00 83.94 92 PRO A CA 1
ATOM 705 C C . PRO A 1 92 ? 10.980 -8.695 -4.915 1.00 83.94 92 PRO A C 1
ATOM 707 O O . PRO A 1 92 ? 10.654 -7.540 -4.643 1.00 83.94 92 PRO A O 1
ATOM 710 N N . GLY A 1 93 ? 12.264 -9.038 -5.042 1.00 84.94 93 GLY A N 1
ATOM 711 C CA . GLY A 1 93 ? 13.359 -8.073 -4.870 1.00 84.94 93 GLY A CA 1
ATOM 712 C C . GLY A 1 93 ? 13.298 -6.884 -5.842 1.00 84.94 93 GLY A C 1
ATOM 713 O O . GLY A 1 93 ? 13.779 -5.799 -5.521 1.00 84.94 93 GLY A O 1
ATOM 714 N N . SER A 1 94 ? 12.658 -7.059 -7.001 1.00 81.19 94 SER A N 1
ATOM 715 C CA . SER A 1 94 ? 12.406 -6.011 -7.998 1.00 81.19 94 SER A CA 1
ATOM 716 C C . SER A 1 94 ? 11.248 -5.070 -7.644 1.00 81.19 94 SER A C 1
ATOM 718 O O . SER A 1 94 ? 11.013 -4.107 -8.371 1.00 81.19 94 SER A O 1
ATOM 720 N N . HIS A 1 95 ? 10.513 -5.325 -6.556 1.00 84.56 95 HIS A N 1
ATOM 721 C CA . HIS A 1 95 ? 9.422 -4.462 -6.116 1.00 84.56 95 HIS A CA 1
ATOM 722 C C . HIS A 1 95 ? 9.944 -3.066 -5.762 1.00 84.56 95 HIS A C 1
ATOM 724 O O . HIS A 1 95 ? 10.897 -2.937 -4.996 1.00 84.56 95 HIS A O 1
ATOM 730 N N . VAL A 1 96 ? 9.320 -2.027 -6.314 1.00 84.50 96 VAL A N 1
ATOM 731 C CA . VAL A 1 96 ? 9.720 -0.624 -6.133 1.00 84.50 96 VAL A CA 1
ATOM 732 C C . VAL A 1 96 ? 8.979 -0.020 -4.944 1.00 84.50 96 VAL A C 1
ATOM 734 O O . VAL A 1 96 ? 7.755 -0.058 -4.920 1.00 84.50 96 VAL A O 1
ATOM 737 N N . LEU A 1 97 ? 9.717 0.562 -3.996 1.00 86.12 97 LEU A N 1
ATOM 738 C CA . LEU A 1 97 ? 9.176 1.125 -2.759 1.00 86.12 97 LEU A CA 1
ATOM 739 C C . LEU A 1 97 ? 9.173 2.654 -2.800 1.00 86.12 97 LEU A C 1
ATOM 741 O O . LEU A 1 97 ? 10.232 3.297 -2.798 1.00 86.12 97 LEU A O 1
ATOM 745 N N . SER A 1 98 ? 7.982 3.250 -2.755 1.00 84.31 98 SER A N 1
ATOM 746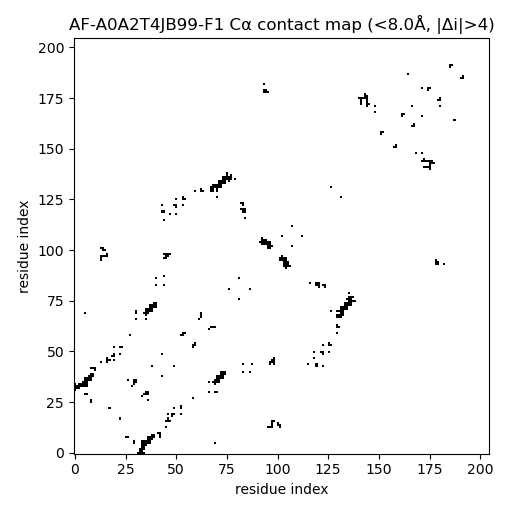 C CA . SER A 1 98 ? 7.799 4.708 -2.767 1.00 84.31 98 SER A CA 1
ATOM 747 C C . SER A 1 98 ? 8.446 5.354 -1.543 1.00 84.31 98 SER A C 1
ATOM 749 O O . SER A 1 98 ? 9.145 6.363 -1.662 1.00 84.31 98 SER A O 1
ATOM 751 N N . ARG A 1 99 ? 8.304 4.717 -0.369 1.00 85.81 99 ARG A N 1
ATOM 752 C CA . ARG A 1 99 ? 8.885 5.185 0.904 1.00 85.81 99 ARG A CA 1
ATOM 753 C C . ARG A 1 99 ? 10.413 5.305 0.874 1.00 85.81 99 ARG A C 1
ATOM 755 O O . ARG A 1 99 ? 10.991 5.986 1.713 1.00 85.81 99 ARG A O 1
ATOM 762 N N . CYS A 1 100 ? 11.063 4.629 -0.075 1.00 87.19 100 CYS A N 1
ATOM 763 C CA . CYS A 1 100 ? 12.514 4.584 -0.238 1.00 87.19 100 CYS A CA 1
ATOM 764 C C . CYS A 1 100 ? 12.992 5.364 -1.473 1.00 87.19 100 CYS A C 1
ATOM 766 O O . CYS A 1 100 ? 14.087 5.092 -1.976 1.00 87.19 100 CYS A O 1
ATOM 768 N N . GLY A 1 101 ? 12.183 6.307 -1.971 1.00 82.31 101 GLY A N 1
ATOM 769 C CA . GLY A 1 101 ? 12.512 7.128 -3.138 1.00 82.31 101 GLY A CA 1
ATOM 770 C C . GLY A 1 101 ? 12.454 6.358 -4.457 1.00 82.31 101 GLY A C 1
ATOM 771 O O . GLY A 1 101 ? 13.220 6.655 -5.369 1.00 82.31 101 GLY A O 1
ATOM 772 N N . GLY A 1 102 ? 11.602 5.332 -4.545 1.00 81.56 102 GLY A N 1
ATOM 773 C CA . GLY A 1 102 ? 11.454 4.513 -5.749 1.00 81.56 102 GLY A CA 1
ATOM 774 C C . GLY A 1 102 ? 12.572 3.485 -5.952 1.00 81.56 102 GLY A C 1
ATOM 775 O O . GLY A 1 102 ? 12.740 2.968 -7.055 1.00 81.56 102 GLY A O 1
ATOM 776 N N . ARG A 1 103 ? 13.348 3.168 -4.908 1.00 86.06 103 ARG A N 1
ATOM 777 C CA . ARG A 1 103 ? 14.328 2.073 -4.952 1.00 86.06 103 ARG A CA 1
ATOM 778 C C . ARG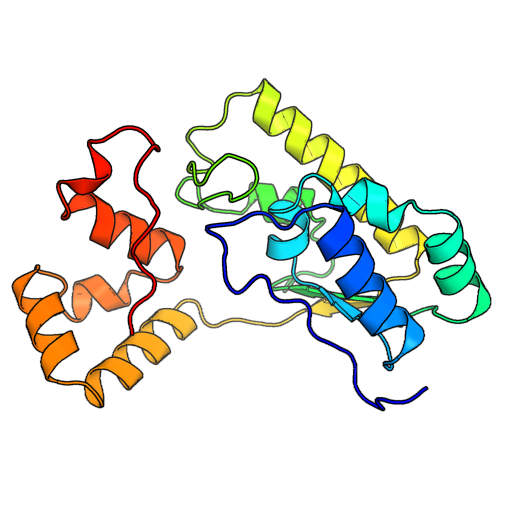 A 1 103 ? 13.643 0.710 -4.907 1.00 86.06 103 ARG A C 1
ATOM 780 O O . ARG A 1 103 ? 12.596 0.543 -4.282 1.00 86.06 103 ARG A O 1
ATOM 787 N N . CYS A 1 104 ? 14.279 -0.277 -5.530 1.00 87.38 104 CYS A N 1
ATOM 788 C CA . CYS A 1 104 ? 13.860 -1.669 -5.432 1.00 87.38 104 CYS A CA 1
ATOM 789 C C . CYS A 1 104 ? 14.113 -2.228 -4.024 1.00 87.38 104 CYS A C 1
ATOM 791 O O . CYS A 1 104 ? 15.114 -1.885 -3.393 1.00 87.38 104 CYS A O 1
ATOM 793 N N . LYS A 1 105 ? 13.270 -3.160 -3.572 1.00 90.25 105 LYS A N 1
ATOM 794 C CA . LYS A 1 105 ? 13.411 -3.884 -2.299 1.00 90.25 105 LYS A CA 1
ATOM 795 C C . LYS A 1 105 ? 14.792 -4.537 -2.149 1.00 90.25 105 LYS A C 1
ATOM 797 O O . LYS A 1 105 ? 15.371 -4.496 -1.072 1.00 90.25 105 LYS A O 1
ATOM 802 N N . ALA A 1 106 ? 15.349 -5.090 -3.226 1.00 91.06 106 ALA A N 1
ATOM 803 C CA . ALA A 1 106 ? 16.682 -5.699 -3.220 1.00 91.06 106 ALA A CA 1
ATOM 804 C C . ALA A 1 106 ? 17.832 -4.699 -2.981 1.00 91.06 106 ALA A C 1
ATOM 806 O O . ALA A 1 106 ? 18.938 -5.120 -2.664 1.00 91.06 106 ALA A O 1
ATOM 807 N N . ALA A 1 107 ? 17.591 -3.394 -3.142 1.00 92.81 107 ALA A N 1
ATOM 808 C CA . ALA A 1 107 ? 18.580 -2.336 -2.925 1.00 92.81 107 ALA A CA 1
ATOM 809 C C . ALA A 1 107 ? 18.506 -1.717 -1.516 1.00 92.81 107 ALA A C 1
ATOM 811 O O . ALA A 1 107 ? 19.152 -0.698 -1.259 1.00 92.81 107 ALA A O 1
ATOM 812 N N . LEU A 1 108 ? 17.688 -2.283 -0.624 1.00 92.88 108 LEU A N 1
ATOM 813 C CA . LEU A 1 108 ? 17.604 -1.848 0.764 1.00 92.88 108 LEU A CA 1
ATOM 814 C C . LEU A 1 108 ? 18.785 -2.375 1.573 1.00 92.88 108 LEU A C 1
ATOM 816 O O . LEU A 1 108 ? 19.191 -3.529 1.450 1.00 92.88 108 LEU A O 1
ATOM 820 N N . THR A 1 109 ? 19.292 -1.533 2.462 1.00 95.75 109 THR A N 1
ATOM 821 C CA . THR A 1 109 ? 20.209 -1.965 3.515 1.00 95.75 109 THR A CA 1
ATOM 822 C C . THR A 1 109 ? 19.467 -2.800 4.573 1.00 95.75 109 THR A C 1
ATOM 824 O O . THR A 1 109 ? 18.240 -2.684 4.712 1.00 95.75 109 THR A O 1
ATOM 827 N N . PRO A 1 110 ? 20.181 -3.611 5.377 1.00 96.12 110 PRO A N 1
ATOM 828 C CA . PRO A 1 110 ? 19.575 -4.319 6.505 1.00 96.12 110 PRO A CA 1
ATOM 829 C C . PRO A 1 110 ? 18.850 -3.376 7.478 1.00 96.12 110 PRO A C 1
ATOM 831 O O . PRO A 1 110 ? 17.704 -3.623 7.830 1.00 96.12 110 PRO A O 1
ATOM 834 N N . ALA A 1 111 ? 19.451 -2.228 7.811 1.00 96.12 111 ALA A N 1
ATOM 835 C CA . ALA A 1 111 ? 18.853 -1.249 8.722 1.00 96.12 111 ALA A CA 1
ATOM 836 C C . ALA A 1 111 ? 17.551 -0.621 8.181 1.00 96.12 111 ALA A C 1
ATOM 838 O O . ALA A 1 111 ? 16.601 -0.386 8.935 1.00 96.12 111 ALA A O 1
ATOM 839 N N . GLU A 1 112 ? 17.483 -0.352 6.873 1.00 94.94 112 GLU A N 1
ATOM 840 C CA . GLU A 1 112 ? 16.250 0.111 6.221 1.00 94.94 112 GLU A CA 1
ATOM 841 C C . GLU A 1 112 ? 15.175 -0.973 6.254 1.00 94.94 112 GLU A C 1
ATOM 843 O O . GLU A 1 112 ? 14.025 -0.690 6.590 1.00 94.94 112 GLU A O 1
ATOM 848 N N . THR A 1 113 ? 15.562 -2.215 5.964 1.00 95.94 113 THR A N 1
ATOM 849 C CA . THR A 1 113 ? 14.664 -3.373 6.010 1.00 95.94 113 THR A CA 1
ATOM 850 C C . THR A 1 113 ? 14.083 -3.554 7.411 1.00 95.94 113 THR A C 1
ATOM 852 O O . THR A 1 113 ? 12.865 -3.615 7.557 1.00 95.94 113 THR A O 1
ATOM 855 N N . ASP A 1 114 ? 14.916 -3.532 8.451 1.00 96.44 114 ASP A N 1
ATOM 856 C CA . ASP A 1 114 ? 14.480 -3.660 9.847 1.00 96.44 114 ASP A CA 1
ATOM 857 C C . ASP A 1 114 ? 13.559 -2.516 10.281 1.00 96.44 114 ASP A C 1
ATOM 859 O O . ASP A 1 114 ? 12.627 -2.701 11.065 1.00 96.44 114 ASP A O 1
ATOM 863 N N . THR A 1 115 ? 13.801 -1.308 9.774 1.00 95.44 115 THR A N 1
ATOM 864 C CA . THR A 1 115 ? 12.932 -0.156 10.038 1.00 95.44 115 THR A CA 1
ATOM 865 C C . THR A 1 115 ? 11.554 -0.351 9.415 1.00 95.44 115 THR A C 1
ATOM 867 O O . THR A 1 115 ? 10.553 -0.124 10.089 1.00 95.44 115 THR A O 1
ATOM 870 N N . ILE A 1 116 ? 11.491 -0.822 8.167 1.00 95.31 116 ILE A N 1
ATOM 871 C CA . ILE A 1 116 ? 10.224 -1.130 7.494 1.00 95.31 116 ILE A CA 1
ATOM 872 C C . ILE A 1 116 ? 9.489 -2.244 8.236 1.00 95.31 116 ILE A C 1
ATOM 874 O O . ILE A 1 116 ? 8.314 -2.091 8.538 1.00 95.31 116 ILE A O 1
ATOM 878 N N . LEU A 1 117 ? 10.171 -3.336 8.584 1.00 95.94 117 LEU A N 1
ATOM 879 C CA . LEU A 1 117 ? 9.548 -4.471 9.267 1.00 95.94 117 LEU A CA 1
ATOM 880 C C . LEU A 1 117 ? 8.950 -4.083 10.626 1.00 95.94 117 LEU A C 1
ATOM 882 O O . LEU A 1 117 ? 7.824 -4.473 10.919 1.00 95.94 117 LEU A O 1
ATOM 886 N N . ARG A 1 118 ? 9.656 -3.275 11.428 1.00 95.81 118 ARG A N 1
ATOM 887 C CA . ARG A 1 118 ? 9.128 -2.764 12.707 1.00 95.81 118 ARG A CA 1
ATOM 888 C C . ARG A 1 118 ? 7.912 -1.859 12.524 1.00 95.81 118 ARG A C 1
ATOM 890 O O . ARG A 1 118 ? 6.996 -1.886 13.340 1.00 95.81 118 ARG A O 1
ATOM 897 N N . ASP A 1 119 ? 7.913 -1.047 11.473 1.00 95.19 119 ASP A N 1
ATOM 898 C CA . ASP A 1 119 ? 6.792 -0.167 11.145 1.00 95.19 119 ASP A CA 1
ATOM 899 C C . ASP A 1 119 ? 5.562 -0.971 10.696 1.00 95.19 119 ASP A C 1
ATOM 901 O O . ASP A 1 119 ? 4.459 -0.721 11.173 1.00 95.19 119 ASP A O 1
ATOM 905 N N . LEU A 1 120 ? 5.748 -2.000 9.862 1.00 94.81 120 LEU A N 1
ATOM 906 C CA . LEU A 1 120 ? 4.668 -2.896 9.433 1.00 94.81 120 LEU A CA 1
ATOM 907 C C . LEU A 1 120 ? 4.068 -3.684 10.599 1.00 94.81 120 LEU A C 1
ATOM 909 O O . LEU A 1 120 ? 2.850 -3.742 10.715 1.00 94.81 120 LEU A O 1
ATOM 913 N N . ASP A 1 121 ? 4.903 -4.199 11.500 1.00 95.25 121 ASP A N 1
ATOM 914 C CA . ASP A 1 121 ? 4.453 -4.862 12.730 1.00 95.25 121 ASP A CA 1
ATOM 915 C C . ASP A 1 121 ? 3.632 -3.915 13.630 1.00 95.25 121 ASP A C 1
ATOM 917 O O . ASP A 1 121 ? 2.602 -4.292 14.195 1.00 95.25 121 ASP A O 1
ATOM 921 N N . ARG A 1 122 ? 4.032 -2.638 13.726 1.00 95.81 122 ARG A N 1
ATOM 922 C CA . ARG A 1 122 ? 3.231 -1.614 14.415 1.00 95.81 122 ARG A CA 1
ATOM 923 C C . ARG A 1 122 ? 1.893 -1.376 13.716 1.00 95.81 122 ARG A C 1
ATOM 925 O O . ARG A 1 122 ? 0.885 -1.239 14.406 1.00 95.81 122 ARG A O 1
ATOM 932 N N . ILE A 1 123 ? 1.873 -1.311 12.387 1.00 94.69 123 ILE A N 1
ATOM 933 C CA . ILE A 1 123 ? 0.640 -1.117 11.617 1.00 94.69 123 ILE A CA 1
ATOM 934 C C . ILE A 1 123 ? -0.303 -2.308 11.810 1.00 94.69 123 ILE A C 1
ATOM 936 O O . ILE A 1 123 ? -1.478 -2.078 12.074 1.00 94.69 123 ILE A O 1
ATOM 940 N N . ASP A 1 124 ? 0.190 -3.548 11.761 1.00 93.50 124 ASP A N 1
ATOM 941 C CA . ASP A 1 124 ? -0.622 -4.749 12.003 1.00 93.50 124 ASP A CA 1
ATOM 942 C C . ASP A 1 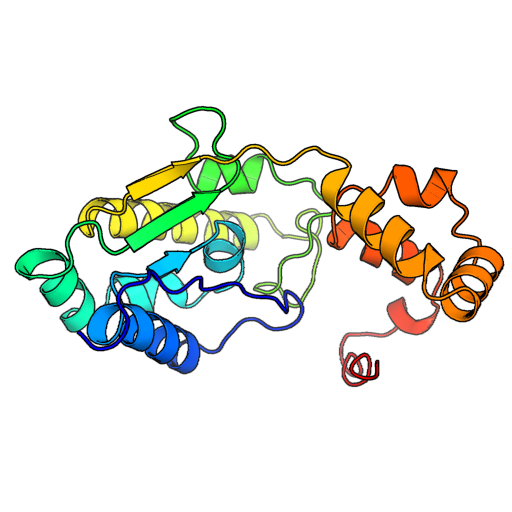124 ? -1.318 -4.700 13.373 1.00 93.50 124 ASP A C 1
ATOM 944 O O . ASP A 1 124 ? -2.525 -4.940 13.464 1.00 93.50 124 ASP A O 1
ATOM 948 N N . ARG A 1 125 ? -0.601 -4.295 14.434 1.00 93.75 125 ARG A N 1
ATOM 949 C CA . ARG A 1 125 ? -1.207 -4.083 15.762 1.00 93.75 125 ARG A CA 1
ATOM 950 C C . ARG A 1 125 ? -2.300 -3.017 15.743 1.00 93.75 125 ARG A C 1
ATOM 952 O O . ARG A 1 125 ? -3.390 -3.265 16.247 1.00 93.75 125 ARG A O 1
ATOM 959 N N . LEU A 1 126 ? -2.035 -1.858 15.138 1.00 93.56 126 LEU A N 1
ATOM 960 C CA . LEU A 1 126 ? -3.010 -0.763 15.061 1.00 93.56 126 LEU A CA 1
ATOM 961 C C . LEU A 1 126 ? -4.261 -1.168 14.269 1.00 93.56 126 LEU A C 1
ATOM 963 O O . LEU A 1 126 ? -5.373 -0.832 14.660 1.00 93.56 126 LEU A O 1
ATOM 967 N N . LEU A 1 127 ? -4.104 -1.925 13.181 1.00 92.06 127 LEU A N 1
ATOM 968 C CA . LEU A 1 127 ? -5.233 -2.461 12.419 1.00 92.06 127 LEU A CA 1
ATOM 969 C C . LEU A 1 127 ? -6.087 -3.412 13.264 1.00 92.06 127 LEU A C 1
ATOM 971 O O . LEU A 1 127 ? -7.315 -3.325 13.222 1.00 92.06 127 LEU A O 1
ATOM 975 N N . ALA A 1 128 ? -5.456 -4.289 14.048 1.00 91.06 128 ALA A N 1
ATOM 976 C CA . ALA A 1 128 ? -6.163 -5.186 14.956 1.00 91.06 128 ALA A CA 1
ATOM 977 C C . ALA A 1 128 ? -6.903 -4.414 16.064 1.00 91.06 128 ALA A C 1
ATOM 979 O O . ALA A 1 128 ? -8.067 -4.707 16.338 1.00 91.06 128 ALA A O 1
ATOM 980 N N . GLU A 1 129 ? -6.267 -3.396 16.651 1.00 91.81 129 GLU A N 1
ATOM 981 C CA . GLU A 1 129 ? -6.882 -2.510 17.649 1.00 91.81 129 GLU A CA 1
ATOM 982 C C . GLU A 1 129 ? -8.110 -1.772 17.094 1.00 91.81 129 GLU A C 1
ATOM 984 O O . GLU A 1 129 ? -9.135 -1.690 17.772 1.00 91.81 129 GLU A O 1
ATOM 989 N N . HIS A 1 130 ? -8.051 -1.315 15.838 1.00 90.50 130 HIS A N 1
ATOM 990 C CA . HIS A 1 130 ? -9.178 -0.662 15.152 1.00 90.50 130 HIS A CA 1
ATOM 991 C C . HIS A 1 130 ? -10.278 -1.634 14.716 1.00 90.50 130 HIS A C 1
ATOM 993 O O . HIS A 1 130 ? -11.307 -1.213 14.184 1.00 90.50 130 HIS A O 1
ATOM 999 N N . GLY A 1 131 ? -10.078 -2.940 14.914 1.00 89.31 131 GLY A N 1
ATOM 1000 C CA . GLY A 1 131 ? -10.995 -3.971 14.442 1.00 89.31 131 GLY A CA 1
ATOM 1001 C C . GLY A 1 131 ? -11.116 -3.985 12.919 1.00 89.31 131 GLY A C 1
ATOM 1002 O O . GLY A 1 131 ? -12.225 -4.131 12.400 1.00 89.31 131 GLY A O 1
ATOM 1003 N N . ALA A 1 132 ? -10.001 -3.782 12.210 1.00 90.81 132 ALA A N 1
ATOM 1004 C CA . ALA A 1 132 ? -9.978 -3.796 10.756 1.00 90.81 132 ALA A CA 1
ATOM 1005 C C . ALA A 1 132 ? -10.413 -5.163 10.208 1.00 90.81 132 ALA A C 1
ATOM 1007 O O . ALA A 1 132 ? -9.984 -6.215 10.685 1.00 90.81 132 ALA A O 1
ATOM 1008 N N . LEU A 1 133 ? -11.250 -5.147 9.173 1.00 90.00 133 LEU A N 1
ATOM 1009 C CA . LEU A 1 133 ? -11.674 -6.357 8.476 1.00 90.00 133 LEU A CA 1
ATOM 1010 C C . LEU A 1 133 ? -10.643 -6.724 7.411 1.00 90.00 133 LEU A C 1
ATOM 1012 O O . LEU A 1 133 ? -10.239 -5.874 6.616 1.00 90.00 133 LEU A O 1
ATOM 1016 N N . ILE A 1 134 ? -10.245 -7.993 7.363 1.00 88.31 134 ILE A N 1
ATOM 1017 C CA . ILE A 1 134 ? -9.392 -8.508 6.292 1.00 88.31 134 ILE A CA 1
ATOM 1018 C C . ILE A 1 134 ? -10.286 -9.026 5.173 1.00 88.31 134 ILE A C 1
ATOM 1020 O O . ILE A 1 134 ? -11.094 -9.929 5.385 1.00 88.31 134 ILE A O 1
ATOM 1024 N N . GLU A 1 135 ? -10.130 -8.462 3.980 1.00 88.19 135 GLU A N 1
ATOM 1025 C CA . GLU A 1 135 ? -10.857 -8.897 2.793 1.00 88.19 135 GLU A CA 1
ATOM 1026 C C . GLU A 1 135 ? -9.867 -9.436 1.751 1.00 88.19 135 GLU A C 1
ATOM 1028 O O . GLU A 1 135 ? -9.215 -8.657 1.043 1.00 88.19 135 GLU A O 1
ATOM 1033 N N . PRO A 1 136 ? -9.691 -10.764 1.662 1.00 85.88 136 PRO A N 1
ATOM 1034 C CA . PRO A 1 136 ? -8.802 -11.341 0.671 1.00 85.88 136 PRO A CA 1
ATOM 1035 C C . PRO A 1 136 ? -9.396 -11.177 -0.730 1.00 85.88 136 PRO A C 1
ATOM 1037 O O . PRO A 1 136 ? -10.605 -11.289 -0.931 1.00 85.88 136 PRO A O 1
ATOM 1040 N N . PHE A 1 137 ? -8.539 -10.964 -1.724 1.00 81.00 137 PHE A N 1
ATOM 1041 C CA . PHE A 1 137 ? -8.917 -11.101 -3.127 1.00 81.00 137 PHE A CA 1
ATOM 1042 C C . PHE A 1 137 ? -7.883 -11.918 -3.886 1.00 81.00 137 PHE A C 1
ATOM 1044 O O . PHE A 1 137 ? -6.698 -11.914 -3.564 1.00 81.00 137 PHE A O 1
ATOM 1051 N N . THR A 1 138 ? -8.318 -12.594 -4.939 1.00 78.50 138 THR A N 1
ATOM 1052 C CA . THR A 1 138 ? -7.407 -13.288 -5.846 1.00 78.50 138 THR A CA 1
ATOM 1053 C C . THR A 1 138 ? -7.161 -12.407 -7.058 1.00 78.50 138 THR A C 1
ATOM 1055 O O . THR A 1 138 ? -8.100 -12.012 -7.746 1.00 78.50 138 THR A O 1
ATOM 1058 N N . LEU A 1 139 ? -5.894 -12.100 -7.330 1.00 74.81 139 LEU A N 1
ATOM 1059 C CA . LEU A 1 139 ? -5.491 -11.473 -8.582 1.00 74.81 139 LEU A CA 1
ATOM 1060 C C . LEU A 1 139 ? -4.882 -12.537 -9.484 1.00 74.81 139 LEU A C 1
ATOM 1062 O O . LEU A 1 139 ? -3.955 -13.233 -9.071 1.00 74.81 139 LEU A O 1
ATOM 1066 N N . ALA A 1 140 ? -5.369 -12.648 -10.719 1.00 80.44 140 ALA A N 1
ATOM 1067 C CA . ALA A 1 140 ? -4.668 -13.451 -11.711 1.00 80.44 140 ALA A CA 1
ATOM 1068 C C . ALA A 1 140 ? -3.274 -12.830 -11.953 1.00 80.44 140 ALA A C 1
ATOM 1070 O O . ALA A 1 140 ? -3.197 -11.609 -12.124 1.00 80.44 140 ALA A O 1
ATOM 1071 N N . PRO A 1 141 ? -2.179 -13.614 -11.966 1.00 75.62 141 PRO A N 1
ATOM 1072 C CA . PRO A 1 141 ? -0.824 -13.075 -12.122 1.00 75.62 141 PRO A CA 1
ATOM 1073 C C . PRO A 1 141 ? -0.644 -12.195 -13.368 1.00 75.62 141 PRO A C 1
ATOM 1075 O O . PRO A 1 141 ? 0.109 -11.229 -13.347 1.00 75.62 141 PRO A O 1
ATOM 1078 N N . ASP A 1 142 ? -1.370 -12.493 -14.440 1.00 80.38 142 ASP A N 1
ATOM 1079 C CA . ASP A 1 142 ? -1.349 -11.784 -15.718 1.00 80.38 142 ASP A CA 1
ATOM 1080 C C . ASP A 1 142 ? -2.408 -10.671 -15.826 1.00 80.38 142 ASP A C 1
ATOM 1082 O O . ASP A 1 142 ? -2.503 -10.025 -16.867 1.00 80.38 142 ASP A O 1
ATOM 1086 N N . ALA A 1 143 ? -3.205 -10.410 -14.780 1.00 81.94 143 ALA A N 1
ATOM 1087 C CA . ALA A 1 143 ? -4.328 -9.469 -14.840 1.00 81.94 143 ALA A CA 1
ATOM 1088 C C . ALA A 1 143 ? -3.903 -8.071 -15.313 1.00 81.94 143 ALA A C 1
ATOM 1090 O O . ALA A 1 143 ? -4.564 -7.482 -16.166 1.00 81.94 143 ALA A O 1
ATOM 1091 N N . LEU A 1 144 ? -2.777 -7.565 -14.799 1.00 82.25 144 LEU A N 1
ATOM 1092 C CA . LEU A 1 144 ? -2.238 -6.269 -15.203 1.00 82.25 144 LEU A CA 1
ATOM 1093 C C . LEU A 1 144 ? -1.740 -6.287 -16.653 1.00 82.25 144 LEU A C 1
ATOM 1095 O O . LEU A 1 144 ? -2.034 -5.367 -17.411 1.00 82.25 144 LEU A O 1
ATOM 1099 N N . SER A 1 145 ? -0.985 -7.316 -17.039 1.00 83.31 145 SER A N 1
ATOM 1100 C CA . SER A 1 145 ? -0.424 -7.441 -18.388 1.00 83.31 145 SER A CA 1
ATOM 1101 C C . SER A 1 145 ? -1.537 -7.530 -19.427 1.00 83.31 145 SER A C 1
ATOM 1103 O O . SER A 1 145 ? -1.484 -6.826 -20.431 1.00 83.31 145 SER A O 1
ATOM 1105 N N . ARG A 1 146 ? -2.574 -8.333 -19.156 1.00 85.00 146 ARG A N 1
ATOM 1106 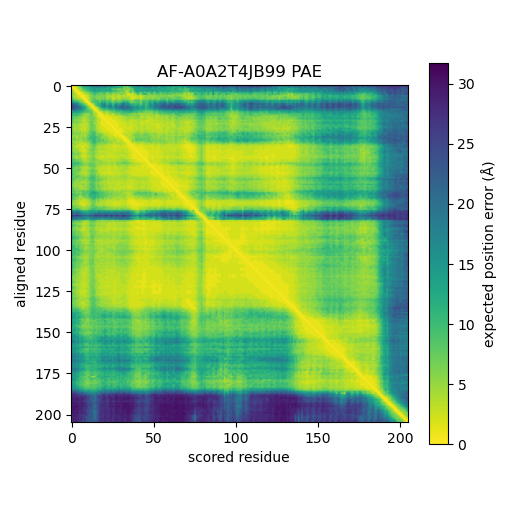C CA . ARG A 1 146 ? -3.757 -8.454 -20.015 1.00 85.00 146 ARG A CA 1
ATOM 1107 C C . ARG A 1 146 ? -4.475 -7.123 -20.181 1.00 85.00 146 ARG A C 1
ATOM 1109 O O . ARG A 1 146 ? -4.773 -6.751 -21.307 1.00 85.00 146 ARG A O 1
ATOM 1116 N N . GLU A 1 147 ? -4.702 -6.393 -19.090 1.00 86.88 147 GLU A N 1
ATOM 1117 C CA . GLU A 1 147 ? -5.368 -5.087 -19.145 1.00 86.88 147 GLU A CA 1
ATOM 1118 C C . GLU A 1 147 ? -4.546 -4.056 -19.933 1.00 86.88 147 GLU A C 1
ATOM 1120 O O . GLU A 1 147 ? -5.088 -3.332 -20.764 1.00 86.88 147 GLU A O 1
ATOM 1125 N N . ILE A 1 148 ? -3.224 -4.008 -19.727 1.00 84.31 148 ILE A N 1
ATOM 1126 C CA . ILE A 1 148 ? -2.339 -3.116 -20.491 1.00 84.31 148 ILE A CA 1
ATOM 1127 C C . ILE A 1 148 ? -2.376 -3.473 -21.979 1.00 84.31 148 ILE A C 1
ATOM 1129 O O . ILE A 1 148 ? -2.548 -2.586 -22.811 1.00 84.31 148 ILE A O 1
ATOM 1133 N N . VAL A 1 149 ? -2.248 -4.755 -22.329 1.00 84.38 149 VAL A N 1
ATOM 1134 C CA . VAL A 1 149 ? -2.282 -5.206 -23.728 1.00 84.38 149 VAL A CA 1
ATOM 1135 C C . VAL A 1 149 ? -3.636 -4.902 -24.375 1.00 84.38 149 VAL A C 1
ATOM 1137 O O . VAL A 1 149 ? -3.655 -4.367 -25.481 1.00 84.38 149 VAL A O 1
ATOM 1140 N N . ALA A 1 150 ? -4.748 -5.148 -23.677 1.00 87.38 150 ALA A N 1
ATOM 1141 C CA . ALA A 1 150 ? -6.092 -4.831 -24.160 1.00 87.38 150 ALA A CA 1
ATOM 1142 C C . ALA A 1 150 ? -6.277 -3.325 -24.425 1.00 87.38 150 ALA A C 1
ATOM 1144 O O . ALA A 1 150 ? -6.881 -2.937 -25.423 1.00 87.38 150 ALA A O 1
ATOM 1145 N N . ARG A 1 151 ? -5.704 -2.450 -23.587 1.00 85.94 151 ARG A N 1
ATOM 1146 C CA . ARG A 1 151 ? -5.705 -0.997 -23.842 1.00 85.94 151 ARG A CA 1
ATOM 1147 C C . ARG A 1 151 ? -4.822 -0.610 -25.022 1.00 85.94 151 ARG A C 1
ATOM 1149 O O . ARG A 1 151 ? -5.218 0.212 -25.839 1.00 85.94 151 ARG A O 1
ATOM 1156 N N . LEU A 1 152 ? -3.653 -1.231 -25.160 1.00 84.94 152 LEU A N 1
ATOM 1157 C CA . LEU A 1 152 ? -2.755 -0.991 -26.294 1.00 84.94 152 LEU A CA 1
ATOM 1158 C C . LEU A 1 152 ? -3.358 -1.431 -27.636 1.00 84.94 152 LEU A C 1
ATOM 1160 O O . LEU A 1 152 ? -2.972 -0.907 -28.677 1.00 84.94 152 LEU A O 1
ATOM 1164 N N . GLU A 1 153 ? -4.302 -2.371 -27.643 1.00 85.75 153 GLU A N 1
ATOM 1165 C CA . GLU A 1 153 ? -5.078 -2.716 -28.844 1.00 85.75 153 GLU A CA 1
ATOM 1166 C C . GLU A 1 153 ? -5.981 -1.575 -29.311 1.00 85.75 153 GLU A C 1
ATOM 1168 O O . GLU A 1 153 ? -6.196 -1.419 -30.511 1.00 85.75 153 GLU A O 1
ATOM 1173 N N . GLN A 1 154 ? -6.448 -0.744 -28.381 1.00 89.00 154 GLN A N 1
ATOM 1174 C CA . GLN A 1 154 ? -7.227 0.457 -28.678 1.00 89.00 154 GLN A CA 1
ATOM 1175 C C . GLN A 1 154 ? -6.330 1.648 -29.067 1.00 89.00 154 GLN A C 1
ATOM 1177 O O . GLN A 1 154 ? -6.813 2.612 -29.657 1.00 89.00 154 GLN A O 1
ATOM 1182 N N . GLU A 1 155 ? -5.018 1.561 -28.812 1.00 89.00 155 GLU A N 1
ATOM 1183 C CA . GLU A 1 155 ? -4.018 2.589 -29.125 1.00 89.00 155 GLU A CA 1
ATOM 1184 C C . GLU A 1 155 ? -2.856 2.055 -29.991 1.00 89.00 155 GLU A C 1
ATOM 1186 O O . GLU A 1 155 ? -1.723 1.873 -29.520 1.00 89.00 155 GLU A O 1
ATOM 1191 N N . PRO A 1 156 ? -3.080 1.841 -31.300 1.00 83.75 156 PRO A N 1
ATOM 1192 C CA . PRO A 1 156 ? -2.088 1.221 -32.180 1.00 83.75 156 PRO A CA 1
ATOM 1193 C C . PRO A 1 156 ? -0.777 2.016 -32.296 1.00 83.75 156 PRO A C 1
ATOM 1195 O O . PRO A 1 156 ? 0.284 1.419 -32.482 1.00 83.75 156 PRO A O 1
ATOM 1198 N N . GLY A 1 157 ? -0.817 3.346 -32.140 1.00 85.88 157 GLY A N 1
ATOM 1199 C CA . GLY A 1 157 ? 0.382 4.193 -32.125 1.00 85.88 157 GLY A CA 1
ATOM 1200 C C . GLY A 1 157 ? 1.298 3.900 -30.933 1.00 85.88 157 GLY A C 1
ATOM 1201 O O . GLY A 1 157 ? 2.497 3.673 -31.110 1.00 85.88 157 GLY A O 1
ATOM 1202 N N . THR A 1 158 ? 0.727 3.819 -29.728 1.00 82.75 158 THR A N 1
ATOM 1203 C CA . THR A 1 158 ? 1.444 3.463 -28.495 1.00 82.75 158 THR A CA 1
ATOM 1204 C C . THR A 1 158 ? 2.005 2.042 -28.588 1.00 82.75 158 THR A C 1
ATOM 1206 O O . THR A 1 158 ? 3.172 1.802 -28.265 1.00 82.75 158 THR A O 1
ATOM 1209 N N . ARG A 1 159 ? 1.220 1.098 -29.123 1.00 82.62 159 ARG A N 1
ATOM 1210 C CA . ARG A 1 159 ? 1.658 -0.288 -29.349 1.00 82.62 159 ARG A CA 1
ATOM 1211 C C . ARG A 1 159 ? 2.848 -0.378 -30.306 1.00 82.62 159 ARG A C 1
ATOM 1213 O O . ARG A 1 159 ? 3.808 -1.099 -30.022 1.00 82.62 159 ARG A O 1
ATOM 1220 N N . ALA A 1 160 ? 2.812 0.352 -31.420 1.00 83.75 160 ALA A N 1
ATOM 1221 C CA . ALA A 1 160 ? 3.912 0.384 -32.381 1.00 83.75 160 ALA A CA 1
ATOM 1222 C C . ALA A 1 160 ? 5.188 0.977 -31.761 1.00 83.75 160 ALA A C 1
ATOM 1224 O O . ALA A 1 160 ? 6.268 0.415 -31.942 1.00 83.75 160 ALA A O 1
ATOM 1225 N N . ALA A 1 161 ? 5.066 2.048 -30.970 1.00 82.50 161 ALA A N 1
ATOM 1226 C CA . ALA A 1 161 ? 6.195 2.665 -30.275 1.00 82.50 161 ALA A CA 1
ATOM 1227 C C . ALA A 1 161 ? 6.853 1.715 -29.257 1.00 82.50 161 ALA A C 1
ATOM 1229 O O . ALA A 1 161 ? 8.077 1.582 -29.240 1.00 82.50 161 ALA A O 1
ATOM 1230 N N . LEU A 1 162 ? 6.058 1.002 -28.450 1.00 80.75 162 LEU A N 1
ATOM 1231 C CA . LEU A 1 162 ? 6.569 -0.000 -27.506 1.00 80.75 162 LEU A CA 1
ATOM 1232 C C . LEU A 1 162 ? 7.236 -1.177 -28.230 1.00 80.75 162 LEU A C 1
ATOM 1234 O O . LEU A 1 162 ? 8.331 -1.594 -27.851 1.00 80.75 162 LEU A O 1
ATOM 1238 N N . THR A 1 163 ? 6.628 -1.661 -29.316 1.00 82.88 163 THR A N 1
ATOM 1239 C CA . THR A 1 163 ? 7.194 -2.745 -30.135 1.00 82.88 163 THR A CA 1
ATOM 1240 C C . THR A 1 163 ? 8.522 -2.326 -30.768 1.00 82.88 163 THR A C 1
ATOM 1242 O O . THR A 1 163 ? 9.489 -3.082 -30.720 1.00 82.88 163 THR A O 1
ATOM 1245 N N . ALA A 1 164 ? 8.614 -1.100 -31.297 1.00 81.38 164 ALA A N 1
ATOM 1246 C CA . ALA A 1 164 ? 9.855 -0.536 -31.831 1.00 81.38 164 ALA A CA 1
ATOM 1247 C C . ALA A 1 164 ? 10.930 -0.352 -30.744 1.00 81.38 164 ALA A C 1
ATOM 1249 O O . ALA A 1 164 ? 12.117 -0.525 -31.009 1.00 81.38 164 ALA A O 1
ATOM 1250 N N . ALA A 1 165 ? 10.520 -0.087 -29.499 1.00 74.56 165 ALA A N 1
ATOM 1251 C CA . ALA A 1 165 ? 11.387 -0.115 -28.319 1.00 74.56 165 ALA A CA 1
ATOM 1252 C C . ALA A 1 165 ? 11.716 -1.548 -27.831 1.00 74.56 165 ALA A C 1
ATOM 1254 O O . ALA A 1 165 ? 12.319 -1.733 -26.770 1.00 74.56 165 ALA A O 1
ATOM 1255 N N . GLY A 1 166 ? 11.328 -2.570 -28.598 1.00 76.81 166 GLY A N 1
ATOM 1256 C CA . GLY A 1 166 ? 11.621 -3.981 -28.374 1.00 76.81 166 GLY A CA 1
ATOM 1257 C C . GLY A 1 166 ? 10.681 -4.693 -27.403 1.00 76.81 166 GLY A C 1
ATOM 1258 O O . GLY A 1 166 ? 10.964 -5.837 -27.070 1.00 76.81 166 GLY A O 1
ATOM 1259 N N . LEU A 1 167 ? 9.625 -4.045 -26.899 1.00 80.44 167 LEU A N 1
ATOM 1260 C CA . LEU A 1 167 ? 8.618 -4.652 -26.018 1.00 80.44 167 LEU A CA 1
ATOM 1261 C C . LEU A 1 167 ? 7.555 -5.360 -26.865 1.00 80.44 167 LEU A C 1
ATOM 1263 O O . LEU A 1 167 ? 6.485 -4.819 -27.139 1.00 80.44 167 LEU A O 1
ATOM 1267 N N . GLY A 1 168 ? 7.887 -6.567 -27.324 1.00 80.44 168 GLY A N 1
ATOM 1268 C CA . GLY A 1 168 ? 6.950 -7.428 -28.044 1.00 80.44 168 GLY A CA 1
ATOM 1269 C C . GLY A 1 168 ? 5.892 -8.065 -27.124 1.00 80.44 168 GLY A C 1
ATOM 1270 O O . GLY A 1 168 ? 6.053 -8.048 -25.902 1.00 80.44 168 GLY A O 1
ATOM 1271 N N . PRO A 1 169 ? 4.825 -8.663 -27.688 1.00 76.62 169 PRO A N 1
ATOM 1272 C CA . PRO A 1 169 ? 3.755 -9.318 -26.925 1.00 76.62 169 PRO A CA 1
ATOM 1273 C C . PRO A 1 169 ? 4.250 -10.338 -25.890 1.00 76.62 169 PRO A C 1
ATOM 1275 O O . PRO A 1 169 ? 3.816 -10.294 -24.741 1.00 76.62 169 PRO A O 1
ATOM 1278 N N . ASP A 1 170 ? 5.215 -11.182 -26.262 1.00 79.31 170 ASP A N 1
ATOM 1279 C CA . ASP A 1 170 ? 5.777 -12.207 -25.371 1.00 79.31 170 ASP A CA 1
ATOM 1280 C C . ASP A 1 170 ? 6.574 -11.596 -24.211 1.00 79.31 170 ASP A C 1
ATOM 1282 O O . ASP A 1 170 ? 6.511 -12.075 -23.079 1.00 79.31 170 ASP A O 1
ATOM 1286 N N . GLU A 1 171 ? 7.288 -10.492 -24.465 1.00 80.12 171 GLU A N 1
ATOM 1287 C CA . GLU A 1 171 ? 7.981 -9.764 -23.401 1.00 80.12 171 GLU A CA 1
ATOM 1288 C C . GLU A 1 171 ? 6.984 -9.114 -22.438 1.00 80.12 171 GLU A C 1
ATOM 1290 O O . GLU A 1 171 ? 7.217 -9.121 -21.234 1.00 80.12 171 GLU A O 1
ATOM 1295 N N . MET A 1 172 ? 5.878 -8.565 -22.953 1.00 78.56 172 MET A N 1
ATOM 1296 C CA . MET A 1 172 ? 4.834 -7.912 -22.155 1.00 78.56 172 MET A CA 1
ATOM 1297 C C . MET A 1 172 ? 4.046 -8.906 -21.293 1.00 78.56 172 MET A C 1
ATOM 1299 O O . MET A 1 172 ? 3.704 -8.587 -20.152 1.00 78.56 172 MET A O 1
ATOM 1303 N N . ALA A 1 173 ? 3.802 -10.118 -21.798 1.00 74.88 173 ALA A N 1
ATOM 1304 C CA . ALA A 1 173 ? 3.092 -11.176 -21.077 1.00 74.88 173 ALA A CA 1
ATOM 1305 C C . ALA A 1 173 ? 3.811 -11.612 -19.785 1.00 74.88 173 ALA A C 1
ATOM 1307 O O . ALA A 1 173 ? 3.160 -11.965 -18.805 1.00 74.88 173 ALA A O 1
ATOM 1308 N N . GLY A 1 174 ? 5.146 -11.534 -19.747 1.00 74.75 174 GLY A N 1
ATOM 1309 C CA . GLY A 1 174 ? 5.941 -11.847 -18.553 1.00 74.75 174 GLY A CA 1
ATOM 1310 C C . GLY A 1 174 ? 5.955 -10.752 -17.475 1.00 74.75 174 GLY A C 1
ATOM 1311 O O . GLY A 1 174 ? 6.488 -10.968 -16.385 1.00 74.75 174 GLY A O 1
ATOM 1312 N N . LEU A 1 175 ? 5.398 -9.566 -17.746 1.00 81.19 175 LEU A N 1
ATOM 1313 C CA . LEU A 1 175 ? 5.450 -8.408 -16.846 1.00 81.19 175 LEU A CA 1
ATOM 1314 C C . LEU A 1 175 ? 4.191 -8.339 -15.980 1.00 81.19 175 LEU A C 1
ATOM 1316 O O . LEU A 1 175 ? 3.258 -7.588 -16.258 1.00 81.19 175 LEU A O 1
ATOM 1320 N N . THR A 1 176 ? 4.173 -9.110 -14.898 1.00 77.50 176 THR A N 1
ATOM 1321 C CA . THR A 1 176 ? 2.997 -9.302 -14.024 1.00 77.50 176 THR A CA 1
ATOM 1322 C C . THR A 1 176 ? 2.779 -8.195 -12.987 1.00 77.50 176 THR A C 1
ATOM 1324 O O . THR A 1 176 ? 1.767 -8.166 -12.291 1.00 77.50 176 THR A O 1
ATOM 1327 N N . SER A 1 177 ? 3.713 -7.250 -12.860 1.00 73.94 177 SER A N 1
ATOM 1328 C CA . SER A 1 177 ? 3.616 -6.143 -11.902 1.00 73.94 177 SER A CA 1
ATOM 1329 C C . SER A 1 177 ? 4.061 -4.822 -12.513 1.00 73.94 177 SER A C 1
ATOM 1331 O O . SER A 1 177 ? 4.919 -4.785 -13.395 1.00 73.94 177 SER A O 1
ATOM 1333 N N . ARG A 1 178 ? 3.537 -3.710 -11.989 1.00 75.00 178 ARG A N 1
ATOM 1334 C CA . ARG A 1 178 ? 3.954 -2.357 -12.390 1.00 75.00 178 ARG A CA 1
ATOM 1335 C C . ARG A 1 178 ? 5.468 -2.161 -12.257 1.00 75.00 178 ARG A C 1
ATOM 1337 O O . ARG A 1 178 ? 6.087 -1.573 -13.135 1.00 75.00 178 ARG A O 1
ATOM 1344 N N . SER A 1 179 ? 6.075 -2.677 -11.187 1.00 72.38 179 SER A N 1
ATOM 1345 C CA . SER A 1 179 ? 7.528 -2.611 -10.997 1.00 72.38 179 SER A CA 1
ATOM 1346 C C . SER A 1 179 ? 8.287 -3.374 -12.084 1.00 72.38 179 SER A C 1
ATOM 1348 O O . S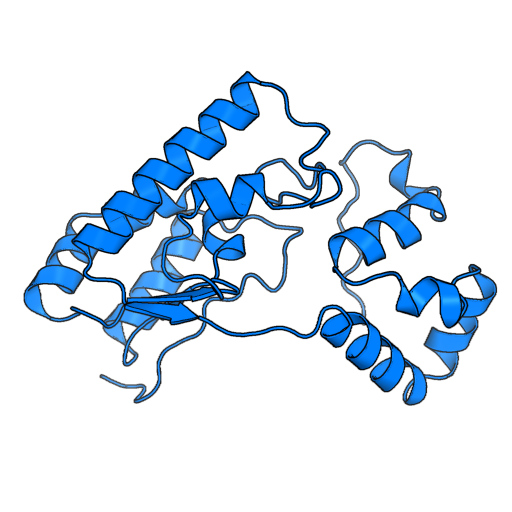ER A 1 179 ? 9.305 -2.877 -12.552 1.00 72.38 179 SER A O 1
ATOM 1350 N N . ALA A 1 180 ? 7.781 -4.526 -12.540 1.00 76.56 180 ALA A N 1
ATOM 1351 C CA . ALA A 1 180 ? 8.368 -5.249 -13.670 1.00 76.56 180 ALA A CA 1
ATOM 1352 C C . ALA A 1 180 ? 8.265 -4.439 -14.973 1.00 76.56 180 ALA A C 1
ATOM 1354 O O . ALA A 1 180 ? 9.258 -4.308 -15.689 1.00 76.56 180 ALA A O 1
ATOM 1355 N N . TRP A 1 181 ? 7.107 -3.823 -15.232 1.00 78.94 181 TRP A N 1
ATOM 1356 C CA . TRP A 1 181 ? 6.914 -2.911 -16.366 1.00 78.94 181 TRP A CA 1
ATOM 1357 C C . TRP A 1 181 ? 7.901 -1.744 -16.344 1.00 78.94 181 TRP A C 1
ATOM 1359 O O . TRP A 1 181 ? 8.596 -1.499 -17.331 1.00 78.94 181 TRP A O 1
ATOM 1369 N N . TYR A 1 182 ? 8.034 -1.060 -15.208 1.00 76.12 182 TYR A N 1
ATOM 1370 C CA . TYR A 1 182 ? 8.985 0.040 -15.074 1.00 76.12 182 TYR A CA 1
ATOM 1371 C C . TYR A 1 182 ? 10.432 -0.406 -15.165 1.00 76.12 182 TYR A C 1
ATOM 1373 O O . TYR A 1 182 ? 11.199 0.253 -15.853 1.00 76.12 182 TYR A O 1
ATOM 1381 N N . ALA A 1 183 ? 10.817 -1.515 -14.535 1.00 73.94 183 ALA A N 1
ATOM 1382 C CA . ALA A 1 183 ? 12.173 -2.040 -14.648 1.00 73.94 183 ALA A CA 1
ATOM 1383 C C . ALA A 1 183 ? 12.524 -2.347 -16.111 1.00 73.94 183 ALA A C 1
ATOM 1385 O O . ALA A 1 183 ? 13.622 -2.024 -16.567 1.00 73.94 183 ALA A O 1
ATOM 1386 N N . ARG A 1 184 ? 11.575 -2.907 -16.873 1.00 77.38 184 ARG A N 1
ATOM 1387 C CA . ARG A 1 184 ? 11.776 -3.228 -18.287 1.00 77.38 184 ARG A CA 1
ATOM 1388 C C . ARG A 1 184 ? 11.901 -1.980 -19.160 1.00 77.38 184 ARG A C 1
ATOM 1390 O O . ARG A 1 184 ? 12.792 -1.929 -20.007 1.00 77.38 184 ARG A O 1
ATOM 1397 N N . LEU A 1 185 ? 11.060 -0.974 -18.925 1.00 75.06 185 LEU A N 1
ATOM 1398 C CA . LEU A 1 185 ? 11.132 0.320 -19.610 1.00 75.06 185 LEU A CA 1
ATOM 1399 C C . LEU A 1 185 ? 12.418 1.081 -19.241 1.00 75.06 185 LEU A C 1
ATOM 1401 O O . LEU A 1 185 ? 13.119 1.579 -20.119 1.00 75.06 185 LEU A O 1
ATOM 1405 N N . ALA A 1 186 ? 12.781 1.100 -17.959 1.00 67.38 186 ALA A N 1
ATOM 1406 C CA . ALA A 1 186 ? 13.972 1.753 -17.418 1.00 67.38 186 ALA A CA 1
ATOM 1407 C C . ALA A 1 186 ? 15.280 1.146 -17.941 1.00 67.38 186 ALA A C 1
ATOM 1409 O O . ALA A 1 186 ? 16.203 1.878 -18.288 1.00 67.38 186 ALA A O 1
ATOM 1410 N N . ALA A 1 187 ? 15.357 -0.184 -18.058 1.00 59.75 187 ALA A N 1
ATOM 1411 C CA . ALA A 1 187 ? 16.525 -0.879 -18.606 1.00 59.75 187 ALA A CA 1
ATOM 1412 C C . ALA A 1 187 ? 16.824 -0.500 -20.070 1.00 59.75 187 ALA A C 1
ATOM 1414 O O . ALA A 1 187 ? 17.943 -0.701 -20.541 1.00 59.75 187 ALA A O 1
ATOM 1415 N N . ARG A 1 188 ? 15.839 0.051 -20.790 1.00 55.12 188 ARG A N 1
ATOM 1416 C CA . ARG A 1 188 ? 15.956 0.462 -22.196 1.00 55.12 188 ARG A CA 1
ATOM 1417 C C . ARG A 1 188 ? 15.986 1.975 -22.400 1.00 55.12 188 ARG A C 1
ATOM 1419 O O . ARG A 1 188 ? 16.333 2.437 -23.483 1.00 55.12 188 ARG A O 1
ATOM 1426 N N . CYS A 1 189 ? 15.677 2.755 -21.369 1.00 39.81 189 CYS A N 1
ATOM 1427 C CA . CYS A 1 189 ? 15.653 4.205 -21.433 1.00 39.81 189 CYS A CA 1
ATOM 1428 C C . CYS A 1 189 ? 16.910 4.769 -20.745 1.00 39.81 189 CYS A C 1
ATOM 1430 O O . CYS A 1 189 ? 17.088 4.659 -19.533 1.00 39.81 189 CYS A O 1
ATOM 1432 N N . ASN A 1 190 ? 17.801 5.414 -21.510 1.00 38.72 190 ASN A N 1
ATOM 1433 C CA . ASN A 1 190 ? 19.042 6.035 -21.004 1.00 38.72 190 ASN A CA 1
ATOM 1434 C C . ASN A 1 190 ? 18.819 7.107 -19.906 1.00 38.72 190 ASN A C 1
ATOM 1436 O O . ASN A 1 190 ? 19.783 7.628 -19.343 1.00 38.72 190 ASN A O 1
ATOM 1440 N N . CYS A 1 191 ? 17.570 7.447 -19.577 1.00 37.44 191 CYS A N 1
ATOM 1441 C CA . CYS A 1 191 ? 17.205 8.368 -18.505 1.00 37.44 191 CYS A CA 1
ATOM 1442 C C . CYS A 1 191 ? 17.378 7.781 -17.090 1.00 37.44 191 CYS A C 1
ATOM 1444 O O . CYS A 1 191 ? 17.563 8.555 -16.153 1.00 37.44 191 CYS A O 1
ATOM 1446 N N . CYS A 1 192 ? 17.435 6.454 -16.920 1.00 36.72 192 CYS A N 1
ATOM 1447 C CA . CYS A 1 192 ? 17.630 5.817 -15.607 1.00 36.72 192 CYS A CA 1
ATOM 1448 C C . CYS A 1 192 ? 19.102 5.741 -15.156 1.00 36.72 192 CYS A C 1
ATOM 1450 O O . CYS A 1 192 ? 19.386 5.297 -14.047 1.00 36.72 192 CYS A O 1
ATOM 1452 N N . LYS A 1 193 ? 20.047 6.224 -15.979 1.00 37.03 193 LYS A N 1
ATOM 1453 C CA . LYS A 1 193 ? 21.460 6.424 -15.600 1.00 37.03 193 LYS A CA 1
ATOM 1454 C C . LYS A 1 193 ? 21.732 7.769 -14.913 1.00 37.03 193 LYS A C 1
ATOM 1456 O O . LYS A 1 193 ? 22.888 8.075 -14.629 1.00 37.03 193 LYS A O 1
ATOM 1461 N N . ARG A 1 194 ? 20.713 8.603 -14.668 1.00 32.94 194 ARG A N 1
ATOM 1462 C CA . ARG A 1 194 ? 20.888 9.895 -13.986 1.00 32.94 194 ARG A CA 1
ATOM 1463 C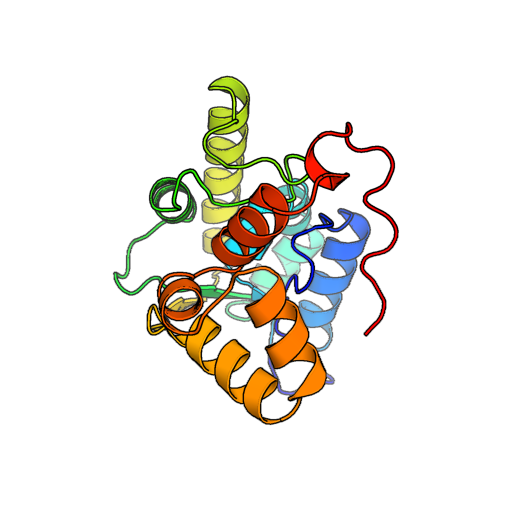 C . ARG A 1 194 ? 20.334 9.860 -12.559 1.00 32.94 194 ARG A C 1
ATOM 1465 O O . ARG A 1 194 ? 19.247 9.323 -12.355 1.00 32.94 194 ARG A O 1
ATOM 1472 N N . PRO A 1 195 ? 21.056 10.441 -11.580 1.00 34.16 195 PRO A N 1
ATOM 1473 C CA . PRO A 1 195 ? 20.581 10.541 -10.206 1.00 34.16 195 PRO A CA 1
ATOM 1474 C C . PRO A 1 195 ? 19.277 11.348 -10.149 1.00 34.16 195 PRO A C 1
ATOM 1476 O O . PRO A 1 195 ? 19.010 12.180 -11.016 1.00 34.16 195 PRO A O 1
ATOM 1479 N N . ALA A 1 196 ? 18.484 11.064 -9.117 1.00 39.75 196 ALA A N 1
ATOM 1480 C CA . ALA A 1 196 ? 17.064 11.356 -8.911 1.00 39.75 196 ALA A CA 1
ATOM 1481 C C . ALA A 1 196 ? 16.610 12.840 -8.906 1.00 39.75 196 ALA A C 1
ATOM 1483 O O . ALA A 1 196 ? 15.686 13.194 -8.183 1.00 39.75 196 ALA A O 1
ATOM 1484 N N . SER A 1 197 ? 17.199 13.732 -9.705 1.00 32.22 197 SER A N 1
ATOM 1485 C CA . SER A 1 197 ? 16.818 15.152 -9.752 1.00 32.22 197 SER A CA 1
ATOM 1486 C C . SER A 1 197 ? 15.873 15.536 -10.899 1.00 32.22 197 SER A C 1
ATOM 1488 O O . SER A 1 197 ? 15.498 16.701 -11.001 1.00 32.22 197 SER A O 1
ATOM 1490 N N . ARG A 1 198 ? 15.445 14.598 -11.762 1.00 31.75 198 ARG A N 1
ATOM 1491 C CA . ARG A 1 198 ? 14.515 14.891 -12.879 1.00 31.75 198 ARG A CA 1
ATOM 1492 C C . ARG A 1 198 ? 13.476 13.797 -13.164 1.00 31.75 198 ARG A C 1
ATOM 1494 O O . ARG A 1 198 ? 13.150 13.540 -14.316 1.00 31.75 198 ARG A O 1
ATOM 1501 N N . ALA A 1 199 ? 12.900 13.192 -12.125 1.00 33.75 199 ALA A N 1
ATOM 1502 C CA . ALA A 1 199 ? 11.675 12.387 -12.261 1.00 33.75 199 ALA A CA 1
ATOM 1503 C C . ALA A 1 199 ? 10.388 13.248 -12.292 1.00 33.75 199 ALA A C 1
ATOM 1505 O O . ALA A 1 199 ? 9.296 12.753 -12.036 1.00 33.75 199 ALA A O 1
ATOM 1506 N N . ALA A 1 200 ? 10.503 14.543 -12.599 1.00 31.77 200 ALA A N 1
ATOM 1507 C CA . ALA A 1 200 ? 9.378 15.408 -12.928 1.00 31.77 200 ALA A CA 1
ATOM 1508 C C . ALA A 1 200 ? 9.298 15.491 -14.456 1.00 31.77 200 ALA A C 1
ATOM 1510 O O . ALA A 1 200 ? 10.161 16.129 -15.054 1.00 31.77 200 ALA A O 1
ATOM 1511 N N . ASN A 1 201 ? 8.345 14.760 -15.050 1.00 29.61 201 ASN A N 1
ATOM 1512 C CA . ASN A 1 201 ? 7.764 14.914 -16.406 1.00 29.61 201 ASN A CA 1
ATOM 1513 C C . ASN A 1 201 ? 7.394 13.570 -17.072 1.00 29.61 201 ASN A C 1
ATOM 1515 O O . ASN A 1 201 ? 7.586 13.401 -18.270 1.00 29.61 201 ASN A O 1
ATOM 1519 N N . TRP A 1 202 ? 6.826 12.619 -16.325 1.00 26.61 202 TRP A N 1
ATOM 1520 C CA . TRP A 1 202 ? 6.068 11.500 -16.919 1.00 26.61 202 TRP A CA 1
ATOM 1521 C C . TRP A 1 202 ? 4.575 11.607 -16.580 1.00 26.61 202 TRP A C 1
ATOM 1523 O O . TRP A 1 202 ? 3.917 10.625 -16.264 1.00 26.61 202 TRP A O 1
ATOM 1533 N N . ALA A 1 203 ? 4.055 12.835 -16.628 1.00 28.25 203 ALA A N 1
ATOM 1534 C CA . ALA A 1 203 ? 2.639 13.149 -16.493 1.00 28.25 203 ALA A CA 1
ATOM 1535 C C . ALA A 1 203 ? 2.159 13.867 -17.760 1.00 28.25 203 ALA A C 1
ATOM 1537 O O . ALA A 1 203 ? 1.907 15.061 -17.703 1.00 28.25 203 ALA A O 1
ATOM 1538 N N . VAL A 1 204 ? 2.113 13.157 -18.892 1.00 24.17 204 VAL A N 1
ATOM 1539 C CA . VAL A 1 204 ? 1.282 13.463 -20.074 1.00 24.17 204 VAL A CA 1
ATOM 1540 C C . VAL A 1 204 ? 1.151 12.155 -20.871 1.00 24.17 204 VAL A C 1
ATOM 1542 O O . VAL A 1 204 ? 2.087 11.784 -21.575 1.00 24.17 204 VAL A O 1
ATOM 1545 N N . VAL A 1 205 ? 0.124 11.347 -20.609 1.00 27.16 205 VAL A N 1
ATOM 1546 C CA . VAL A 1 205 ? -1.145 11.158 -21.350 1.00 27.16 205 VAL A CA 1
ATOM 1547 C C . VAL A 1 205 ? -1.981 10.196 -20.506 1.00 27.16 205 VAL A C 1
ATOM 1549 O O . VAL A 1 205 ? -1.400 9.199 -20.020 1.00 27.16 205 VAL A O 1
#

Mean predicted aligned error: 9.6 Å

Nearest PDB structures (foldseek):
  7va8-assembly1_A  TM=3.130E-01  e=3.861E-01  Mangifera indica
  8k2h-assembly1_B  TM=2.783E-01  e=9.928E+00  Arabidopsis thaliana

Organism: NCBI:txid1185920

Sequence (205 aa):
MILKEKMFLSNCDSVRGLAPTELRKRLLLGAVWSEGVIVSPNLLIDNAGIAGVLDDDGLRAWYRDEGRGSLVLRGPFADLGLSLVDYFRALPGSHVLSRCGGRCKAALTPAETDTILRDLDRIDRLLAEHGALIEPFTLAPDALSREIVARLEQEPGTRAALTAAGLGPDEMAGLTSRSAWYARLAARCNCCKRPASRAANWAVV

Foldseek 3Di:
DAEAAQAEDDPPDQQAADDLVVLLCVQVCRQPRYLAYEYELLNQLQHLNVLVSLPPPVNLVSLVPPNPQRAAYEYQCVDPPDQSLNVLVPDDQLDFHNNVNRDGNVPDDPVRNVSSNVSSVSVSVSCVSSNYHYHHDDDDLQNVLVVVVVVCVVVVPVVVVCVVLVCDNVNSSPQSDPSSVCVVVLVSDPVVVDPDPPPPDPPDD

Solvent-accessible surface area (backbone atoms only — not comparable to full-atom values): 11477 Å² total; per-residue (Å²): 116,80,38,92,46,62,40,72,53,71,66,87,47,66,75,56,50,66,52,52,70,54,50,41,50,56,52,50,46,17,56,66,38,20,59,6,31,34,36,32,63,66,46,60,66,24,22,87,45,49,53,64,49,61,66,31,66,70,56,47,49,41,21,71,76,74,39,57,55,22,38,30,45,42,37,75,39,79,58,91,78,66,46,61,47,52,51,60,66,69,50,57,49,67,39,53,32,18,61,63,78,49,39,34,54,66,74,54,51,70,70,56,47,53,51,50,46,55,48,33,52,51,36,50,52,47,39,58,75,38,43,42,39,80,42,60,43,88,74,62,66,46,51,58,24,52,53,52,51,58,51,33,70,78,33,60,70,62,40,51,54,40,38,76,72,66,52,39,74,75,62,44,60,71,28,50,42,71,41,48,48,48,52,58,52,42,78,72,36,83,71,68,81,53,78,92,83,68,86,77,82,88,85,85,132